Protein AF-A0A818CE17-F1 (afdb_monomer_lite)

Structure (mmCIF, N/CA/C/O backbone):
data_AF-A0A818CE17-F1
#
_entry.id   AF-A0A818CE17-F1
#
loop_
_atom_site.group_PDB
_atom_site.id
_atom_site.type_symbol
_atom_site.label_atom_id
_atom_site.label_alt_id
_atom_site.label_comp_id
_atom_site.label_asym_id
_atom_site.label_entity_id
_atom_site.label_seq_id
_atom_site.pdbx_PDB_ins_code
_atom_site.Cartn_x
_atom_site.Cartn_y
_atom_site.Cartn_z
_atom_site.occupancy
_atom_site.B_iso_or_equiv
_atom_site.auth_seq_id
_atom_site.auth_comp_id
_atom_site.auth_asym_id
_atom_site.auth_atom_id
_atom_site.pdbx_PDB_model_num
ATOM 1 N N . MET A 1 1 ? 34.195 42.485 -44.059 1.00 40.59 1 MET A N 1
ATOM 2 C CA . MET A 1 1 ? 34.453 43.907 -43.758 1.00 40.59 1 MET A CA 1
ATOM 3 C C . MET A 1 1 ? 33.123 44.531 -43.374 1.00 40.59 1 MET A C 1
ATOM 5 O O . MET A 1 1 ? 32.176 44.358 -44.123 1.00 40.59 1 MET A O 1
ATOM 9 N N . VAL A 1 2 ? 33.113 45.223 -42.233 1.00 40.75 2 VAL A N 1
ATOM 10 C CA . VAL A 1 2 ? 32.075 46.120 -41.684 1.00 40.75 2 VAL A CA 1
ATOM 11 C C . VAL A 1 2 ? 30.841 45.480 -41.017 1.00 40.75 2 VAL A C 1
ATOM 13 O O . VAL A 1 2 ? 30.032 44.799 -41.636 1.00 40.75 2 VAL A O 1
ATOM 16 N N . LEU A 1 3 ? 30.787 45.747 -39.705 1.00 46.47 3 LEU A N 1
ATOM 17 C CA . LEU A 1 3 ? 29.713 45.600 -38.717 1.00 46.47 3 LEU A CA 1
ATOM 18 C C . LEU A 1 3 ? 28.481 46.468 -39.036 1.00 46.47 3 LEU A C 1
ATOM 20 O O . LEU A 1 3 ? 28.579 47.345 -39.879 1.00 46.47 3 LEU A O 1
ATOM 24 N N . LEU A 1 4 ? 27.381 46.260 -38.298 1.00 48.47 4 LEU A N 1
ATOM 25 C CA . LEU A 1 4 ? 26.587 47.246 -37.517 1.00 48.47 4 LEU A CA 1
ATOM 26 C C . LEU A 1 4 ? 25.303 46.511 -37.047 1.00 48.47 4 LEU A C 1
ATOM 28 O O . LEU A 1 4 ? 24.512 46.076 -37.874 1.00 48.47 4 LEU A O 1
ATOM 32 N N . LEU A 1 5 ? 25.216 46.033 -35.795 1.00 56.31 5 LEU A N 1
ATOM 33 C CA . LEU A 1 5 ? 24.683 46.701 -34.586 1.00 56.31 5 LEU A CA 1
ATOM 34 C C . LEU A 1 5 ? 23.289 47.317 -34.764 1.00 56.31 5 LEU A C 1
ATOM 36 O O . LEU A 1 5 ? 23.164 48.213 -35.578 1.00 56.31 5 LEU A O 1
ATOM 40 N N . PHE A 1 6 ? 22.310 46.886 -33.951 1.00 47.88 6 PHE A N 1
ATOM 41 C CA . PHE A 1 6 ? 21.453 47.738 -33.101 1.00 47.88 6 PHE A CA 1
ATOM 42 C C . PHE A 1 6 ? 20.653 46.863 -32.117 1.00 47.88 6 PHE A C 1
ATOM 44 O O . PHE A 1 6 ? 19.884 45.990 -32.514 1.00 47.88 6 PHE A O 1
ATOM 51 N N . SER A 1 7 ? 20.842 47.115 -30.823 1.00 45.75 7 SER A N 1
ATOM 52 C CA . SER A 1 7 ? 20.073 46.546 -29.717 1.00 45.75 7 SER A CA 1
ATOM 53 C C . SER A 1 7 ? 19.849 47.645 -28.685 1.00 45.75 7 SER A C 1
ATOM 55 O O . SER A 1 7 ? 20.790 47.987 -27.976 1.00 45.75 7 SER A O 1
ATOM 57 N N . GLU A 1 8 ? 18.632 48.177 -28.587 1.00 52.78 8 GLU A N 1
ATOM 58 C CA . GLU A 1 8 ? 18.192 49.008 -27.461 1.00 52.78 8 GLU A CA 1
ATOM 59 C C . GLU A 1 8 ? 16.690 48.807 -27.236 1.00 52.78 8 GLU A C 1
ATOM 61 O O . GLU A 1 8 ? 15.890 49.083 -28.123 1.00 52.78 8 GLU A O 1
ATOM 66 N N . PHE A 1 9 ? 16.307 48.348 -26.043 1.00 51.12 9 PHE A N 1
ATOM 67 C CA . PHE A 1 9 ? 15.022 48.689 -25.435 1.00 51.12 9 PHE A CA 1
ATOM 68 C C . PHE A 1 9 ? 15.182 48.782 -23.914 1.00 51.12 9 PHE A C 1
ATOM 70 O O . PHE A 1 9 ? 15.905 48.017 -23.279 1.00 51.12 9 PHE A O 1
ATOM 77 N N . TYR A 1 10 ? 14.522 49.809 -23.394 1.00 46.94 10 TYR A N 1
ATOM 78 C CA . TYR A 1 10 ? 14.666 50.479 -22.109 1.00 46.94 10 TYR A CA 1
ATOM 79 C C . TYR A 1 10 ? 13.910 49.822 -20.935 1.00 46.94 10 TYR A C 1
ATOM 81 O O . TYR A 1 10 ? 12.797 49.335 -21.115 1.00 46.94 10 TYR A O 1
ATOM 89 N N . GLY A 1 11 ? 14.438 50.035 -19.716 1.00 40.66 11 GLY A N 1
ATOM 90 C CA . GLY A 1 11 ? 13.663 50.383 -18.503 1.00 40.66 11 GLY A CA 1
ATOM 91 C C . GLY A 1 11 ? 13.604 49.349 -17.358 1.00 40.66 11 GLY A C 1
ATOM 92 O O . GLY A 1 11 ? 13.780 48.160 -17.596 1.00 40.66 11 GLY A O 1
ATOM 93 N N . PRO A 1 12 ? 13.226 49.757 -16.124 1.00 53.78 12 PRO A N 1
ATOM 94 C CA . PRO A 1 12 ? 13.797 50.844 -15.318 1.00 53.78 12 PRO A CA 1
ATOM 95 C C . PRO A 1 12 ? 14.318 50.366 -13.935 1.00 53.78 12 PRO A C 1
ATOM 97 O O . PRO A 1 12 ? 13.902 49.341 -13.401 1.00 53.78 12 PRO A O 1
ATOM 100 N N . GLN A 1 13 ? 15.226 51.156 -13.350 1.00 43.69 13 GLN A N 1
ATOM 101 C CA . GLN A 1 13 ? 15.856 50.964 -12.034 1.00 43.69 13 GLN A CA 1
ATOM 102 C C . GLN A 1 13 ? 14.984 51.531 -10.898 1.00 43.69 13 GLN A C 1
ATOM 104 O O . GLN A 1 13 ? 14.479 52.650 -11.005 1.00 43.69 13 GLN A O 1
ATOM 109 N N . LEU A 1 14 ? 14.859 50.783 -9.796 1.00 46.28 14 LEU A N 1
ATOM 110 C CA . LEU A 1 14 ? 14.240 51.218 -8.539 1.00 46.28 14 LEU A CA 1
ATOM 111 C C . LEU A 1 14 ? 15.317 51.646 -7.529 1.00 46.28 14 LEU A C 1
ATOM 113 O O . LEU A 1 14 ? 16.303 50.948 -7.312 1.00 46.28 14 LEU A O 1
ATOM 117 N N . ILE A 1 15 ? 15.081 52.803 -6.910 1.00 53.41 15 ILE A N 1
ATOM 118 C CA . ILE A 1 15 ? 15.849 53.430 -5.822 1.00 53.41 15 ILE A CA 1
ATOM 119 C C . ILE A 1 15 ? 15.363 52.823 -4.487 1.00 53.41 15 ILE A C 1
ATOM 121 O O . ILE A 1 15 ? 14.170 52.531 -4.373 1.00 53.41 15 ILE A O 1
ATOM 125 N N . PRO A 1 16 ? 16.220 52.640 -3.464 1.00 51.38 16 PRO A N 1
ATOM 126 C CA . PRO A 1 16 ? 16.226 53.635 -2.385 1.00 51.38 16 PRO A CA 1
ATOM 127 C C . PRO A 1 16 ? 17.608 53.873 -1.750 1.00 51.38 16 PRO A C 1
ATOM 129 O O . PRO A 1 16 ? 18.354 52.947 -1.438 1.00 51.38 16 PRO A O 1
ATOM 132 N N . GLY A 1 17 ? 17.899 55.141 -1.467 1.00 41.50 17 GLY A N 1
ATOM 133 C CA . GLY A 1 17 ? 18.764 55.534 -0.360 1.00 41.50 17 GLY A CA 1
ATOM 134 C C . GLY A 1 17 ? 17.899 56.132 0.746 1.00 41.50 17 GLY A C 1
ATOM 135 O O . GLY A 1 17 ? 16.889 56.751 0.434 1.00 41.50 17 GLY A O 1
ATOM 136 N N . ILE A 1 18 ? 18.275 55.931 2.008 1.00 45.94 18 ILE A N 1
ATOM 137 C CA . ILE A 1 18 ? 18.529 56.999 2.986 1.00 45.94 18 ILE A CA 1
ATOM 138 C C . ILE A 1 18 ? 19.100 56.403 4.275 1.00 45.94 18 ILE A C 1
ATOM 140 O O . ILE A 1 18 ? 18.876 55.252 4.640 1.00 45.94 18 ILE A O 1
ATOM 144 N N . SER A 1 19 ? 19.906 57.241 4.901 1.00 41.19 19 SER A N 1
ATOM 145 C CA . SER A 1 19 ? 20.914 56.988 5.913 1.00 41.19 19 SER A CA 1
ATOM 146 C C . SER A 1 19 ? 20.394 57.211 7.340 1.00 41.19 19 SER A C 1
ATOM 148 O O . SER A 1 19 ? 19.405 57.906 7.539 1.00 41.19 19 SER A O 1
ATOM 150 N N . SER A 1 20 ? 21.233 56.806 8.304 1.00 40.03 20 SER A N 1
ATOM 151 C CA . SER A 1 20 ? 21.629 57.606 9.482 1.00 40.03 20 SER A CA 1
ATOM 152 C C . SER A 1 20 ? 20.891 57.443 10.827 1.00 40.03 20 SER A C 1
ATOM 154 O O . SER A 1 20 ? 19.782 57.921 11.010 1.00 40.03 20 SER A O 1
ATOM 156 N N . LEU A 1 21 ? 21.681 56.924 11.785 1.00 43.41 21 LEU A N 1
ATOM 157 C CA . LEU A 1 21 ? 21.964 57.399 13.159 1.00 43.41 21 LEU A CA 1
ATOM 158 C C . LEU A 1 21 ? 20.823 57.598 14.172 1.00 43.41 21 LEU A C 1
ATOM 160 O O . LEU A 1 21 ? 19.912 58.393 13.980 1.00 43.41 21 LEU A O 1
ATOM 164 N N . GLY A 1 22 ? 21.029 57.022 15.362 1.00 34.94 22 GLY A N 1
ATOM 165 C CA . GLY A 1 22 ? 20.347 57.437 16.587 1.00 34.94 22 GLY A CA 1
ATOM 166 C C . GLY A 1 22 ? 20.612 56.513 17.775 1.00 34.94 22 GLY A C 1
ATOM 167 O O . GLY A 1 22 ? 19.834 55.605 18.033 1.00 34.94 22 GLY A O 1
ATOM 168 N N . SER A 1 23 ? 21.704 56.756 18.504 1.00 41.91 23 SER A N 1
ATOM 169 C CA . SER A 1 23 ? 21.936 56.219 19.850 1.00 41.91 23 SER A CA 1
ATOM 170 C C . SER A 1 23 ? 21.158 57.032 20.885 1.00 41.91 23 SER A C 1
ATOM 172 O O . SER A 1 23 ? 21.319 58.247 20.898 1.00 41.91 23 SER A O 1
ATOM 174 N N . THR A 1 24 ? 20.471 56.384 21.828 1.00 39.91 24 THR A N 1
ATOM 175 C CA . THR A 1 24 ? 20.352 56.852 23.224 1.00 39.91 24 THR A CA 1
ATOM 176 C C . THR A 1 24 ? 20.061 55.681 24.162 1.00 39.91 24 THR A C 1
ATOM 178 O O . THR A 1 24 ? 19.210 54.834 23.909 1.00 39.91 24 THR A O 1
ATOM 181 N N . ALA A 1 25 ? 20.806 55.648 25.264 1.00 39.56 25 ALA A N 1
ATOM 182 C CA . ALA A 1 25 ? 20.581 54.794 26.419 1.00 39.56 25 ALA A CA 1
ATOM 183 C C . ALA A 1 25 ? 19.660 55.505 27.419 1.00 39.56 25 ALA A C 1
ATOM 185 O O . ALA A 1 25 ? 19.807 56.709 27.622 1.00 39.56 25 ALA A O 1
ATOM 186 N N . THR A 1 26 ? 18.783 54.777 28.114 1.00 39.09 26 THR A N 1
ATOM 187 C CA . THR A 1 26 ? 18.306 55.136 29.464 1.00 39.09 26 THR A CA 1
ATOM 188 C C . THR A 1 26 ? 17.859 53.865 30.193 1.00 39.09 26 THR A C 1
ATOM 190 O O . THR A 1 26 ? 17.297 52.956 29.590 1.00 39.09 26 THR A O 1
ATOM 193 N N . ALA A 1 27 ? 18.193 53.794 31.479 1.00 35.53 27 ALA A N 1
ATOM 194 C CA . ALA A 1 27 ? 18.059 52.648 32.370 1.00 35.53 27 ALA A CA 1
ATOM 195 C C . ALA A 1 27 ? 16.785 52.701 33.246 1.00 35.53 27 ALA A C 1
ATOM 197 O O . ALA A 1 27 ? 16.176 53.762 33.356 1.00 35.53 27 ALA A O 1
ATOM 198 N N . LEU A 1 28 ? 16.542 51.586 33.969 1.00 37.31 28 LEU A N 1
ATOM 199 C CA . LEU A 1 28 ? 15.675 51.404 35.162 1.00 37.31 28 LEU A CA 1
ATOM 200 C C . LEU A 1 28 ? 14.159 51.309 34.839 1.00 37.31 28 LEU A C 1
ATOM 202 O O . LEU A 1 28 ? 13.677 52.049 34.001 1.00 37.31 28 LEU A O 1
ATOM 206 N N . THR A 1 29 ? 13.319 50.422 35.393 1.00 37.12 29 THR A N 1
ATOM 207 C CA . THR A 1 29 ? 13.261 49.737 36.701 1.00 37.12 29 THR A CA 1
ATOM 208 C C . THR A 1 29 ? 12.319 48.505 36.664 1.00 37.12 29 THR A C 1
ATOM 210 O O . THR A 1 29 ? 11.359 48.463 35.908 1.00 37.12 29 THR A O 1
ATOM 213 N N . ASN A 1 30 ? 12.573 47.576 37.598 1.0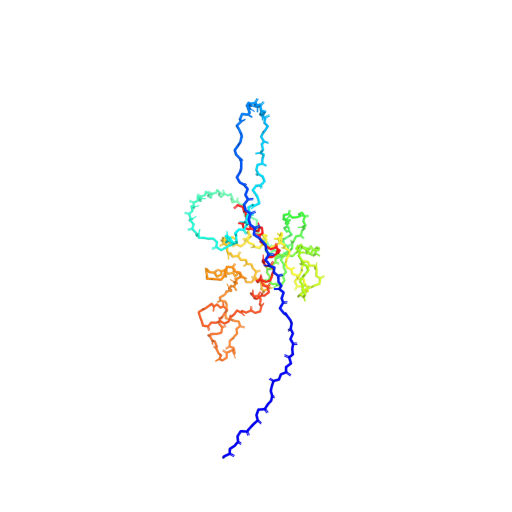0 36.94 30 ASN A N 1
ATOM 214 C CA . ASN A 1 30 ? 11.647 46.753 38.406 1.00 36.94 30 ASN A CA 1
ATOM 215 C C . ASN A 1 30 ? 10.700 45.693 37.798 1.00 36.94 30 ASN A C 1
ATOM 217 O O . ASN A 1 30 ? 9.647 45.975 37.247 1.00 36.94 30 ASN A O 1
ATOM 221 N N . GLN A 1 31 ? 11.069 44.443 38.114 1.00 37.56 31 GLN A N 1
ATOM 222 C CA . GLN A 1 31 ? 10.265 43.363 38.708 1.00 37.56 31 GLN A CA 1
ATOM 223 C C . GLN A 1 31 ? 8.730 43.470 38.664 1.00 37.56 31 GLN A C 1
ATOM 225 O O . GLN A 1 31 ? 8.139 44.162 39.486 1.00 37.56 31 GLN A O 1
ATOM 230 N N . GLU A 1 32 ? 8.110 42.547 37.924 1.00 40.25 32 GLU A N 1
ATOM 231 C CA . GLU A 1 32 ? 6.889 41.869 38.368 1.00 40.25 32 GLU A CA 1
ATOM 232 C C . GLU A 1 32 ? 7.009 40.361 38.102 1.00 40.25 32 GLU A C 1
ATOM 234 O O . GLU A 1 32 ? 7.130 39.892 36.972 1.00 40.25 32 GLU A O 1
ATOM 239 N N . LYS A 1 33 ? 6.992 39.579 39.187 1.00 40.91 33 LYS A N 1
ATOM 240 C CA . LYS A 1 33 ? 6.728 38.140 39.145 1.00 40.91 33 LYS A CA 1
ATOM 241 C C . LYS A 1 33 ? 5.284 37.945 38.689 1.00 40.91 33 LYS A C 1
ATOM 243 O O . LYS A 1 33 ? 4.369 38.276 39.439 1.00 40.91 33 LYS A O 1
ATOM 248 N N . LYS A 1 34 ? 5.071 37.290 37.549 1.00 35.59 34 LYS A N 1
ATOM 249 C CA . LYS A 1 34 ? 3.802 36.610 37.282 1.00 35.59 34 LYS A CA 1
ATOM 250 C C . LYS A 1 34 ? 4.052 35.235 36.683 1.00 35.59 34 LYS A C 1
ATOM 252 O O . LYS A 1 34 ? 4.323 35.067 35.505 1.00 35.59 34 LYS A O 1
ATOM 257 N N . SER A 1 35 ? 3.961 34.258 37.578 1.00 44.22 35 SER A N 1
ATOM 258 C CA . SER A 1 35 ? 3.734 32.847 37.297 1.00 44.22 35 SER A CA 1
ATOM 259 C C . SER A 1 35 ? 2.555 32.700 36.342 1.00 44.22 35 SER A C 1
ATOM 261 O O . SER A 1 35 ? 1.420 32.980 36.728 1.00 44.22 35 SER A O 1
ATOM 263 N N . SER A 1 36 ? 2.806 32.235 35.127 1.00 38.91 36 SER A N 1
ATOM 264 C CA . SER A 1 36 ? 1.831 31.558 34.274 1.00 38.91 36 SER A CA 1
ATOM 265 C C . SER A 1 36 ? 2.620 30.748 33.256 1.00 38.91 36 SER A C 1
ATOM 267 O O . SER A 1 36 ? 3.441 31.304 32.539 1.00 38.91 36 SER A O 1
ATOM 269 N N . ASN A 1 37 ? 2.413 29.432 33.268 1.00 38.91 37 ASN A N 1
ATOM 270 C CA . ASN A 1 37 ? 2.973 28.489 32.310 1.00 38.91 37 ASN A CA 1
ATOM 271 C C . ASN A 1 37 ? 2.651 28.950 30.883 1.00 38.91 37 ASN A C 1
ATOM 273 O O . ASN A 1 37 ? 1.530 28.757 30.410 1.00 38.91 37 ASN A O 1
ATOM 277 N N . GLU A 1 38 ? 3.628 29.543 30.205 1.00 32.06 38 GLU A N 1
ATOM 278 C CA . GLU A 1 38 ? 3.625 29.634 28.754 1.00 32.06 38 GLU A CA 1
ATOM 279 C C . GLU A 1 38 ? 3.930 28.232 28.230 1.00 32.06 38 GLU A C 1
ATOM 281 O O . GLU A 1 38 ? 5.050 27.731 28.315 1.00 32.06 38 GLU A O 1
ATOM 286 N N . VAL A 1 39 ? 2.888 27.559 27.742 1.00 39.00 39 VAL A N 1
ATOM 287 C CA . VAL A 1 39 ? 3.064 26.470 26.788 1.00 39.00 39 VAL A CA 1
ATOM 288 C C . VAL A 1 39 ? 3.625 27.136 25.542 1.00 39.00 39 VAL A C 1
ATOM 290 O O . VAL A 1 39 ? 2.879 27.720 24.757 1.00 39.00 39 VAL A O 1
ATOM 293 N N . GLU A 1 40 ? 4.948 27.110 25.417 1.00 32.88 40 GLU A N 1
ATOM 294 C CA . GLU A 1 40 ? 5.645 27.406 24.176 1.00 32.88 40 GLU A CA 1
ATOM 295 C C . GLU A 1 40 ? 5.006 26.515 23.105 1.00 32.88 40 GLU A C 1
ATOM 297 O O . GLU A 1 40 ? 5.167 25.292 23.099 1.00 32.88 40 GLU A O 1
ATOM 302 N N . ILE A 1 41 ? 4.185 27.115 22.239 1.00 35.28 41 ILE A N 1
ATOM 303 C CA . ILE A 1 41 ? 3.728 26.464 21.018 1.00 35.28 41 ILE A CA 1
ATOM 304 C C . ILE A 1 41 ? 4.968 26.412 20.142 1.00 35.28 41 ILE A C 1
ATOM 306 O O . ILE A 1 41 ? 5.225 27.306 19.335 1.00 35.28 41 ILE A O 1
ATOM 310 N N . ILE A 1 42 ? 5.762 25.367 20.350 1.00 34.31 42 ILE A N 1
ATOM 311 C CA . ILE A 1 42 ? 6.783 24.976 19.405 1.00 34.31 42 ILE A CA 1
ATOM 312 C C . ILE A 1 42 ? 6.001 24.639 18.139 1.00 34.31 42 ILE A C 1
ATOM 314 O O . ILE A 1 42 ? 5.296 23.631 18.051 1.00 34.31 42 ILE A O 1
ATOM 318 N N . GLN A 1 43 ? 6.054 25.541 17.160 1.00 36.44 43 GLN A N 1
ATOM 319 C CA . GLN A 1 43 ? 5.821 25.174 15.776 1.00 36.44 43 GLN A CA 1
ATOM 320 C C . GLN A 1 43 ? 6.971 24.245 15.400 1.00 36.44 43 GLN A C 1
ATOM 322 O O . GLN A 1 43 ? 7.962 24.659 14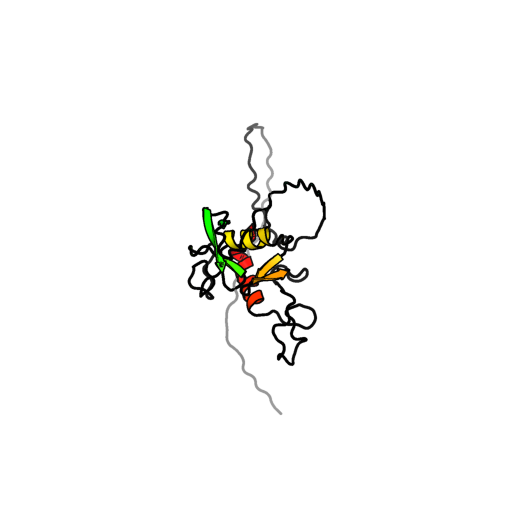.801 1.00 36.44 43 GLN A O 1
ATOM 327 N N . ASP A 1 44 ? 6.855 22.994 15.841 1.00 34.22 44 ASP A N 1
ATOM 328 C CA . ASP A 1 44 ? 7.757 21.931 15.466 1.00 34.22 44 ASP A CA 1
ATOM 329 C C . ASP A 1 44 ? 7.659 21.820 13.953 1.00 34.22 44 ASP A C 1
ATOM 331 O O . ASP A 1 44 ? 6.653 21.393 13.378 1.00 34.22 44 ASP A O 1
ATOM 335 N N . ASN A 1 45 ? 8.726 22.272 13.302 1.00 33.94 45 ASN A N 1
ATOM 336 C CA . ASN A 1 45 ? 9.081 21.867 11.963 1.00 33.94 45 ASN A CA 1
ATOM 337 C C . ASN A 1 45 ? 9.067 20.337 11.964 1.00 33.94 45 ASN A C 1
ATOM 339 O O . ASN A 1 45 ? 10.051 19.713 12.359 1.00 33.94 45 ASN A O 1
ATOM 343 N N . PHE A 1 46 ? 7.939 19.736 11.575 1.00 38.66 46 PHE A N 1
ATOM 344 C CA . PHE A 1 46 ? 7.814 18.300 11.364 1.00 38.66 46 PHE A CA 1
ATOM 345 C C . PHE A 1 46 ? 8.750 17.925 10.215 1.00 38.66 46 PHE A C 1
ATOM 347 O O . PHE A 1 46 ? 8.367 17.867 9.045 1.00 38.66 46 PHE A O 1
ATOM 354 N N . SER A 1 47 ? 10.015 17.715 10.570 1.00 40.84 47 SER A N 1
ATOM 355 C CA . SER A 1 47 ? 10.992 17.024 9.757 1.00 40.84 47 SER A CA 1
ATOM 356 C C . SER A 1 47 ? 10.356 15.703 9.347 1.00 40.84 47 SER A C 1
ATOM 358 O O . SER A 1 47 ? 9.759 15.000 10.166 1.00 40.84 47 SER A O 1
ATOM 360 N N . PHE A 1 48 ? 10.439 15.389 8.057 1.00 45.56 48 PHE A N 1
ATOM 361 C CA . PHE A 1 48 ? 9.992 14.147 7.428 1.00 45.56 48 PHE A CA 1
ATOM 362 C C . PHE A 1 48 ? 10.824 12.943 7.909 1.00 45.56 48 PHE A C 1
ATOM 364 O O . PHE A 1 48 ? 11.199 12.083 7.108 1.00 45.56 48 PHE A O 1
ATOM 371 N N . ASP A 1 49 ? 11.111 12.856 9.209 1.00 47.12 49 ASP A N 1
ATOM 372 C CA . ASP A 1 49 ? 11.862 11.795 9.864 1.00 47.12 49 ASP A CA 1
ATOM 373 C C . ASP A 1 49 ? 10.985 10.546 10.005 1.00 47.12 49 ASP A C 1
ATOM 375 O O . ASP A 1 49 ? 10.621 10.047 11.061 1.00 47.12 49 ASP A O 1
ATOM 379 N N . SER A 1 50 ? 10.720 10.023 8.815 1.00 56.62 50 SER A N 1
ATOM 380 C CA . SER A 1 50 ? 10.971 8.657 8.431 1.00 56.62 50 SER A CA 1
ATOM 381 C C . SER A 1 50 ? 9.909 7.666 8.883 1.00 56.62 50 SER A C 1
ATOM 383 O O . SER A 1 50 ? 10.116 6.831 9.761 1.00 56.62 50 SER A O 1
ATOM 385 N N . ILE A 1 51 ? 8.842 7.609 8.069 1.00 58.75 51 ILE A N 1
ATOM 386 C CA . ILE A 1 51 ? 8.090 6.368 7.782 1.00 58.75 51 ILE A CA 1
ATOM 387 C C . ILE A 1 51 ? 9.051 5.163 7.667 1.00 58.75 51 ILE A C 1
ATOM 389 O O . ILE A 1 51 ? 8.687 4.043 8.005 1.00 58.75 51 ILE A O 1
ATOM 393 N N . CYS A 1 52 ? 10.288 5.406 7.228 1.00 62.31 52 CYS A N 1
ATOM 394 C CA . CYS A 1 52 ? 11.331 4.449 6.888 1.00 62.31 52 CYS A CA 1
ATOM 395 C C . CYS A 1 52 ? 12.445 4.366 7.963 1.00 62.31 52 CYS A C 1
ATOM 397 O O . CYS A 1 52 ? 13.557 3.941 7.648 1.00 62.31 52 CYS A O 1
ATOM 399 N N . GLY A 1 53 ? 12.162 4.802 9.203 1.00 53.38 53 GLY A N 1
ATOM 400 C CA . GLY A 1 53 ? 13.129 5.018 10.287 1.00 53.38 53 GLY A CA 1
ATOM 401 C C . GLY A 1 53 ? 14.083 3.850 10.570 1.00 53.38 53 GLY A C 1
ATOM 402 O O . GLY A 1 53 ? 13.725 2.677 10.448 1.00 53.38 53 GLY A O 1
ATOM 403 N N . LYS A 1 54 ? 15.324 4.196 10.951 1.00 47.06 54 LYS A N 1
ATOM 404 C CA . LYS A 1 54 ? 16.417 3.263 11.275 1.00 47.06 54 LYS A CA 1
ATOM 405 C C . LYS A 1 54 ? 15.990 2.283 12.375 1.00 47.06 54 LYS A C 1
ATOM 407 O O . LYS A 1 54 ? 15.539 2.680 13.444 1.00 47.06 54 LYS A O 1
ATOM 412 N N . LEU A 1 55 ? 16.160 0.996 12.089 1.00 42.97 55 LEU A N 1
ATOM 413 C CA . LEU A 1 55 ? 15.819 -0.126 12.959 1.00 42.97 55 LEU A CA 1
ATOM 414 C C . LEU A 1 55 ? 16.667 -0.100 14.244 1.00 42.97 55 LEU A C 1
ATOM 416 O O . LEU A 1 55 ? 17.890 -0.162 14.169 1.00 42.97 55 LEU A O 1
ATOM 420 N N . SER A 1 56 ? 16.022 -0.105 15.411 1.00 34.72 56 SER A N 1
ATOM 421 C CA . SER A 1 56 ? 16.576 -0.727 16.617 1.00 34.72 56 SER A CA 1
ATOM 422 C C . SER A 1 56 ? 15.594 -1.808 17.053 1.00 34.72 56 SER A C 1
ATOM 424 O O . SER A 1 56 ? 14.464 -1.520 17.447 1.00 34.72 56 SER A O 1
ATOM 426 N N . PHE A 1 57 ? 15.991 -3.067 16.868 1.00 36.00 57 PHE A N 1
ATOM 427 C CA . PHE A 1 57 ? 15.197 -4.230 17.244 1.00 36.00 57 PHE A CA 1
ATOM 428 C C . PHE A 1 57 ? 15.285 -4.442 18.756 1.00 36.00 57 PHE A C 1
ATOM 430 O O . PHE A 1 57 ? 16.367 -4.674 19.292 1.00 36.00 57 PHE A O 1
ATOM 437 N N . ARG A 1 58 ? 14.137 -4.447 19.437 1.00 29.47 58 ARG A N 1
ATOM 438 C CA . ARG A 1 58 ? 13.995 -5.079 20.751 1.00 29.47 58 ARG A CA 1
ATOM 439 C C . ARG A 1 58 ? 12.842 -6.069 20.672 1.00 29.47 58 ARG A C 1
ATOM 441 O O . ARG A 1 58 ? 11.679 -5.682 20.639 1.00 29.47 58 ARG A O 1
ATOM 448 N N . SER A 1 59 ? 13.190 -7.344 20.572 1.00 36.44 59 SER A N 1
ATOM 449 C CA . SER A 1 59 ? 12.239 -8.450 20.578 1.00 36.44 59 SER A CA 1
ATOM 450 C C . SER A 1 59 ? 11.924 -8.813 22.025 1.00 36.44 59 SER A C 1
ATOM 452 O O . SER A 1 59 ? 12.836 -9.168 22.762 1.00 36.44 59 SER A O 1
ATOM 454 N N . ASN A 1 60 ? 10.651 -8.772 22.414 1.00 31.91 60 ASN A N 1
ATOM 455 C CA . ASN A 1 60 ? 10.155 -9.535 23.556 1.00 31.91 60 ASN A CA 1
ATOM 456 C C . ASN A 1 60 ? 9.054 -10.458 23.041 1.00 31.91 60 ASN A C 1
ATOM 458 O O . ASN A 1 60 ? 7.947 -10.021 22.736 1.00 31.91 60 ASN A O 1
ATOM 462 N N . SER A 1 61 ? 9.398 -11.735 22.910 1.00 39.25 61 SER A N 1
ATOM 463 C CA . SER A 1 61 ? 8.466 -12.804 22.580 1.00 39.25 61 SER A CA 1
ATOM 464 C C . SER A 1 61 ? 7.915 -13.365 23.884 1.00 39.25 61 SER A C 1
ATOM 466 O O . SER A 1 61 ? 8.677 -13.902 24.683 1.00 39.25 61 SER A O 1
ATOM 468 N N . SER A 1 62 ? 6.605 -13.279 24.095 1.00 35.94 62 SER A N 1
ATOM 469 C CA . SER A 1 62 ? 5.923 -14.140 25.059 1.00 35.94 62 SER A CA 1
ATOM 470 C C . SER A 1 62 ? 4.726 -14.758 24.357 1.00 35.94 62 SER A C 1
ATOM 472 O O . SER A 1 62 ? 3.751 -14.081 24.038 1.00 35.94 62 SER A O 1
ATOM 474 N N . ALA A 1 63 ? 4.873 -16.034 24.018 1.00 34.81 63 ALA A N 1
ATOM 475 C CA . ALA A 1 63 ? 3.824 -16.852 23.446 1.00 34.81 63 ALA A CA 1
ATOM 476 C C . ALA A 1 63 ? 3.114 -17.580 24.589 1.00 34.81 63 ALA A C 1
ATOM 478 O O . ALA A 1 63 ? 3.749 -18.269 25.385 1.00 34.81 63 ALA A O 1
ATOM 479 N N . THR A 1 64 ? 1.794 -17.453 24.660 1.00 32.00 64 THR A N 1
ATOM 480 C CA . THR A 1 64 ? 0.956 -18.357 25.447 1.00 32.00 64 THR A CA 1
ATOM 481 C C . THR A 1 64 ? -0.043 -18.996 24.500 1.00 32.00 64 THR A C 1
ATOM 483 O O . THR A 1 64 ? -0.874 -18.325 23.893 1.00 32.00 64 THR A O 1
ATOM 486 N N . SER A 1 65 ? 0.110 -20.306 24.339 1.00 46.47 65 SER A N 1
ATOM 487 C CA . SER A 1 65 ? -0.766 -21.194 23.589 1.00 46.47 65 SER A CA 1
ATOM 488 C C . SER A 1 65 ? -2.038 -21.486 24.376 1.00 46.47 65 SER A C 1
ATOM 490 O O . SER A 1 65 ? -1.956 -21.829 25.554 1.00 46.47 65 SER A O 1
ATOM 492 N N . THR A 1 66 ? -3.183 -21.502 23.705 1.00 38.50 66 THR A N 1
ATOM 493 C CA . THR A 1 66 ? -4.288 -22.387 24.090 1.00 38.50 66 THR A CA 1
ATOM 494 C C . THR A 1 66 ? -4.802 -23.090 22.839 1.00 38.50 66 THR A C 1
ATOM 496 O O . THR A 1 66 ? -5.022 -22.470 21.802 1.00 38.50 66 THR A O 1
ATOM 499 N N . ASN A 1 67 ? -4.860 -24.417 22.937 1.00 59.03 67 ASN A N 1
ATOM 500 C CA . ASN A 1 67 ? -5.349 -25.334 21.918 1.00 59.03 67 ASN A CA 1
ATOM 501 C C . ASN A 1 67 ? -6.874 -25.391 21.989 1.00 59.03 67 ASN A C 1
ATOM 503 O O . ASN A 1 67 ? -7.401 -25.783 23.026 1.00 59.03 67 ASN A O 1
ATOM 507 N N . GLU A 1 68 ? -7.557 -25.132 20.877 1.00 45.53 68 GLU A N 1
ATOM 508 C CA . GLU A 1 68 ? -8.903 -25.660 20.663 1.00 45.53 68 GLU A CA 1
ATOM 509 C C . GLU A 1 68 ? -9.107 -25.951 19.173 1.00 45.53 68 GLU A C 1
ATOM 511 O O . GLU A 1 68 ? -9.258 -25.062 18.334 1.00 45.53 68 GLU A O 1
ATOM 516 N N . SER A 1 69 ? -9.027 -27.239 18.839 1.00 63.41 69 SER A N 1
ATOM 517 C CA . SER A 1 69 ? -9.224 -27.761 17.493 1.00 63.41 69 SER A CA 1
ATOM 518 C C . SER A 1 69 ? -10.699 -27.690 17.125 1.00 63.41 69 SER A C 1
ATOM 520 O O . SER A 1 69 ? -11.469 -28.599 17.421 1.00 63.41 69 SER A O 1
ATOM 522 N N . THR A 1 70 ? -11.070 -26.629 16.417 1.00 49.50 70 THR A N 1
ATOM 523 C CA . THR A 1 70 ? -12.276 -26.606 15.589 1.00 49.50 70 THR A CA 1
ATOM 524 C C . THR A 1 70 ? -11.804 -26.474 14.151 1.00 49.50 70 THR A C 1
ATOM 526 O O . THR A 1 70 ? -11.032 -25.573 13.831 1.00 49.50 70 THR A O 1
ATOM 529 N N . THR A 1 71 ? -12.191 -27.398 13.278 1.00 54.41 71 THR A N 1
ATOM 530 C CA . THR A 1 71 ? -11.844 -27.361 11.854 1.00 54.41 71 THR A CA 1
ATOM 531 C C . THR A 1 71 ? -12.554 -26.177 11.193 1.00 54.41 71 THR A C 1
ATOM 533 O O . THR A 1 71 ? -13.682 -26.302 10.718 1.00 54.41 71 THR A O 1
ATOM 536 N N . VAL A 1 72 ? -11.910 -25.009 11.221 1.00 45.28 72 VAL A N 1
ATOM 537 C CA . VAL A 1 72 ? -12.366 -23.784 10.564 1.00 45.28 72 VAL A CA 1
ATOM 538 C C . VAL A 1 72 ? -12.102 -23.945 9.073 1.00 45.28 72 VAL A C 1
ATOM 540 O O . VAL A 1 72 ? -10.955 -23.946 8.628 1.00 45.28 72 VAL A O 1
ATOM 543 N N . PHE A 1 73 ? -13.170 -24.109 8.294 1.00 45.84 73 PHE A N 1
ATOM 544 C CA . PHE A 1 73 ? -13.119 -23.811 6.869 1.00 45.84 73 PHE A CA 1
ATOM 545 C C . PHE A 1 73 ? -12.605 -22.374 6.729 1.00 45.84 73 PHE A C 1
ATOM 547 O O . PHE A 1 73 ? -13.195 -21.467 7.310 1.00 45.84 73 PHE A O 1
ATOM 554 N N . ASP A 1 74 ? -11.487 -22.198 6.020 1.00 45.12 74 ASP A N 1
ATOM 555 C CA . ASP A 1 74 ? -10.859 -20.911 5.703 1.00 45.12 74 ASP A CA 1
ATOM 556 C C . ASP A 1 74 ? -11.837 -20.056 4.883 1.00 45.12 74 ASP A C 1
ATOM 558 O O . ASP A 1 74 ? -11.827 -20.032 3.648 1.00 45.12 74 ASP A O 1
ATOM 562 N N . ASP A 1 75 ? -12.773 -19.419 5.584 1.00 49.19 75 ASP A N 1
ATOM 563 C CA . ASP A 1 75 ? -13.698 -18.488 4.986 1.00 49.19 75 ASP A CA 1
ATOM 564 C C . ASP A 1 75 ? -12.934 -17.184 4.763 1.00 49.19 75 ASP A C 1
ATOM 566 O O . ASP A 1 75 ? -12.776 -16.351 5.660 1.00 49.19 75 ASP A O 1
ATOM 570 N N . ARG A 1 76 ? -12.492 -16.986 3.517 1.00 53.09 76 ARG A N 1
ATOM 571 C CA . ARG A 1 76 ? -11.907 -15.746 2.965 1.00 53.09 76 ARG A CA 1
ATOM 572 C C . ARG A 1 76 ? -12.766 -14.479 3.201 1.00 53.09 76 ARG A C 1
ATOM 574 O O . ARG A 1 76 ? -12.438 -13.404 2.696 1.00 53.09 76 ARG A O 1
ATOM 581 N N . LEU A 1 77 ? -13.875 -14.587 3.934 1.00 58.62 77 LEU A N 1
ATOM 582 C CA . LEU A 1 77 ? -14.884 -13.580 4.232 1.00 58.62 77 LEU A CA 1
ATOM 583 C C . LEU A 1 77 ? -14.812 -12.989 5.650 1.00 58.62 77 LEU A C 1
ATOM 585 O O . LEU A 1 77 ? -15.698 -12.182 5.960 1.00 58.62 77 LEU A O 1
ATOM 589 N N . GLU A 1 78 ? -13.822 -13.329 6.491 1.00 68.88 78 GLU A N 1
ATOM 590 C CA . GLU A 1 78 ? -13.754 -12.804 7.866 1.00 68.88 78 GLU A CA 1
ATOM 591 C C . GLU A 1 78 ? -13.801 -11.263 7.875 1.00 68.88 78 GLU A C 1
ATOM 593 O O . GLU A 1 78 ? -12.881 -10.549 7.457 1.00 68.88 78 GLU A O 1
ATOM 598 N N . ARG A 1 79 ? -14.939 -10.735 8.335 1.00 86.38 79 ARG A N 1
ATOM 599 C CA . ARG A 1 79 ? -15.163 -9.302 8.500 1.00 86.38 79 ARG A CA 1
ATOM 600 C C . ARG A 1 79 ? -14.395 -8.843 9.728 1.00 86.38 79 ARG A C 1
ATOM 602 O O . ARG A 1 79 ? -14.774 -9.163 10.845 1.00 86.38 79 ARG A O 1
ATOM 609 N N . THR A 1 80 ? -13.368 -8.029 9.520 1.00 93.19 80 THR A N 1
ATOM 610 C CA . THR A 1 80 ? -12.592 -7.427 10.610 1.00 93.19 80 THR A CA 1
ATOM 611 C C . THR A 1 80 ? -12.998 -5.967 10.790 1.00 93.19 80 THR A C 1
ATOM 613 O O . THR A 1 80 ? -13.111 -5.227 9.812 1.00 93.19 80 THR A O 1
ATOM 616 N N . LEU A 1 81 ? -13.214 -5.523 12.028 1.00 96.00 81 LEU A N 1
ATOM 617 C CA . LEU A 1 81 ? -13.446 -4.109 12.319 1.00 96.00 81 LEU A CA 1
ATOM 618 C C . LEU A 1 81 ? -12.126 -3.335 12.184 1.00 96.00 81 LEU A C 1
ATOM 620 O O . LEU A 1 81 ? -11.125 -3.7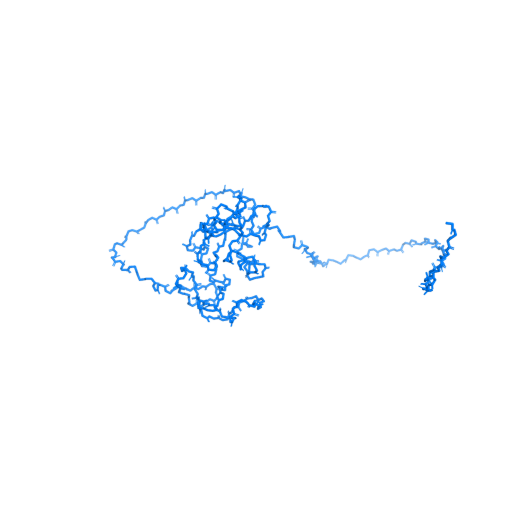06 12.791 1.00 96.00 81 LEU A O 1
ATOM 624 N N . ASN A 1 82 ? -12.101 -2.271 11.382 1.00 96.19 82 ASN A N 1
ATOM 625 C CA . ASN A 1 82 ? -10.932 -1.393 11.304 1.00 96.19 82 ASN A CA 1
ATOM 626 C C . ASN A 1 82 ? -10.943 -0.329 12.417 1.00 96.19 82 ASN A C 1
ATOM 628 O O . ASN A 1 82 ? -11.947 -0.142 13.104 1.00 96.19 82 ASN A O 1
ATOM 632 N N . SER A 1 83 ? -9.853 0.434 12.553 1.00 95.31 83 SER A N 1
ATOM 633 C CA . SER A 1 83 ? -9.724 1.492 13.574 1.00 95.31 83 SER A CA 1
ATOM 634 C C . SER A 1 83 ? -10.740 2.639 13.456 1.00 95.31 83 SER A C 1
ATOM 636 O O . SER A 1 83 ? -10.848 3.459 14.361 1.00 95.31 83 SER A O 1
ATOM 638 N N . ARG A 1 84 ? -11.514 2.697 12.365 1.00 95.25 84 ARG A N 1
ATOM 639 C CA . ARG A 1 84 ? -12.607 3.658 12.152 1.00 95.25 84 ARG A CA 1
ATOM 640 C C . ARG A 1 84 ? -13.987 3.052 12.442 1.00 95.25 84 ARG A C 1
ATOM 642 O O . ARG A 1 84 ? -15.000 3.631 12.057 1.00 95.25 84 ARG A O 1
ATOM 649 N N . GLY A 1 85 ? -14.044 1.865 13.045 1.00 96.06 85 GLY A N 1
ATOM 650 C CA . GLY A 1 85 ? -15.295 1.181 13.372 1.00 96.06 85 GLY A CA 1
ATOM 651 C C . GLY A 1 85 ? -16.066 0.672 12.151 1.00 96.06 85 GLY A C 1
ATOM 652 O O . GLY A 1 85 ? -17.265 0.424 12.243 1.00 96.06 85 GLY A O 1
ATOM 653 N N . ARG A 1 86 ? -15.421 0.534 10.984 1.00 96.38 86 ARG A N 1
ATOM 654 C CA . ARG A 1 86 ? -16.057 -0.005 9.771 1.00 96.38 86 ARG A CA 1
ATOM 655 C C . ARG A 1 86 ? -15.646 -1.459 9.571 1.00 96.38 86 ARG A C 1
ATOM 657 O O . ARG A 1 86 ? -14.462 -1.781 9.669 1.00 96.38 86 ARG A O 1
ATOM 664 N N . TYR A 1 87 ? -16.601 -2.317 9.216 1.00 95.81 87 TYR A N 1
ATOM 665 C CA . TYR A 1 87 ? -16.289 -3.679 8.786 1.00 95.81 87 TYR A CA 1
ATOM 666 C C . TYR A 1 87 ? -15.503 -3.651 7.476 1.00 95.81 87 TYR A C 1
ATOM 668 O O . TYR A 1 87 ? -15.959 -3.099 6.473 1.00 95.81 87 TYR A O 1
ATOM 676 N N . ALA A 1 88 ? -14.323 -4.255 7.491 1.00 95.75 88 ALA A 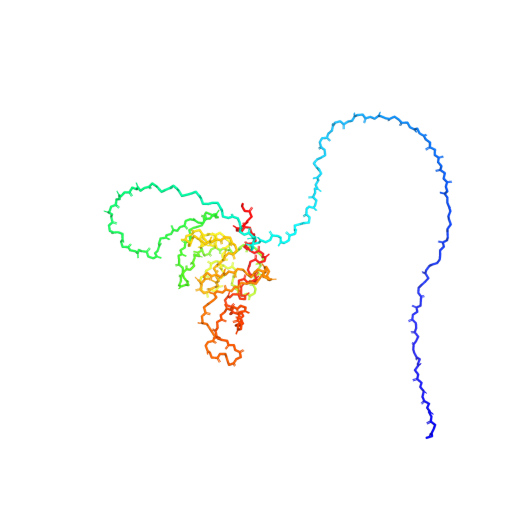N 1
ATOM 677 C CA . ALA A 1 88 ? -13.475 -4.454 6.334 1.00 95.75 88 ALA A CA 1
ATOM 678 C C . ALA A 1 88 ? -13.451 -5.932 5.934 1.00 95.75 88 ALA A C 1
ATOM 680 O O . ALA A 1 88 ? -13.563 -6.819 6.780 1.00 95.75 88 ALA A O 1
ATOM 681 N N . ARG A 1 89 ? -13.292 -6.188 4.637 1.00 93.69 89 ARG A N 1
ATOM 682 C CA . ARG A 1 89 ? -13.124 -7.527 4.058 1.00 93.69 89 ARG A CA 1
ATOM 683 C C . ARG A 1 89 ? -11.913 -7.552 3.142 1.00 93.69 89 ARG A C 1
ATOM 685 O O . ARG A 1 89 ? -11.556 -6.519 2.573 1.00 93.69 89 ARG A O 1
ATOM 692 N N . VAL A 1 90 ? -11.321 -8.726 2.972 1.00 92.69 90 VAL A N 1
ATOM 693 C CA . VAL A 1 90 ? -10.253 -8.940 1.997 1.00 92.69 90 VAL A CA 1
ATOM 694 C C . VAL A 1 90 ? -10.847 -8.889 0.581 1.00 92.69 90 VAL A C 1
ATOM 696 O O . VAL A 1 90 ? -11.826 -9.569 0.284 1.00 92.69 90 VAL A O 1
ATOM 699 N N . GLY A 1 91 ? -10.306 -8.025 -0.279 1.00 90.38 91 GLY A N 1
ATOM 700 C CA . GLY A 1 91 ? -10.671 -7.931 -1.696 1.00 90.38 91 GLY A CA 1
ATOM 701 C C . GLY A 1 91 ? -9.856 -8.880 -2.577 1.00 90.38 91 GLY A C 1
ATOM 702 O O . GLY A 1 91 ? -8.982 -9.596 -2.095 1.00 90.38 91 GLY A O 1
ATOM 703 N N . SER A 1 92 ? -10.076 -8.835 -3.894 1.00 87.94 92 SER A N 1
ATOM 704 C CA . SER A 1 92 ? -9.371 -9.687 -4.873 1.00 87.94 92 SER A CA 1
ATOM 705 C C . SER A 1 92 ? -7.850 -9.505 -4.888 1.00 87.94 92 SER A C 1
ATOM 707 O O . SER A 1 92 ? -7.122 -10.425 -5.239 1.00 87.94 92 SER A O 1
ATOM 709 N N . THR A 1 93 ? -7.362 -8.336 -4.475 1.00 90.75 93 THR A N 1
ATOM 710 C CA . THR A 1 93 ? -5.930 -8.036 -4.334 1.00 90.75 93 THR A CA 1
ATOM 711 C C . THR A 1 93 ? -5.328 -8.622 -3.054 1.00 90.75 93 THR A C 1
ATOM 713 O O . THR A 1 93 ? -4.125 -8.554 -2.852 1.00 90.75 93 THR A O 1
ATOM 716 N N . GLY A 1 94 ? -6.132 -9.163 -2.135 1.00 91.88 94 GLY A N 1
ATOM 717 C CA . GLY A 1 94 ? -5.661 -9.571 -0.810 1.00 91.88 94 GLY A CA 1
ATOM 718 C C . GLY A 1 94 ? -5.538 -8.413 0.188 1.00 91.88 94 GLY A C 1
ATOM 719 O O . GLY A 1 94 ? -4.976 -8.596 1.267 1.00 91.88 94 GLY A O 1
ATOM 720 N N . LYS A 1 95 ? -6.026 -7.213 -0.154 1.00 94.44 95 LYS A N 1
ATOM 721 C CA . LYS A 1 95 ? -6.079 -6.061 0.761 1.00 94.44 95 LYS A CA 1
ATOM 722 C C . LYS A 1 95 ? -7.404 -5.957 1.490 1.00 94.44 95 LYS A C 1
ATOM 724 O O . LYS A 1 95 ? -8.437 -6.323 0.932 1.00 94.44 95 LYS A O 1
ATOM 729 N N . PHE A 1 96 ? -7.399 -5.358 2.674 1.00 95.88 96 PHE A N 1
ATOM 730 C CA . PHE A 1 96 ? -8.635 -4.999 3.368 1.00 95.88 96 PHE A CA 1
ATOM 731 C C . PHE A 1 96 ? -9.333 -3.793 2.723 1.00 95.88 96 PHE A C 1
ATOM 733 O O . PHE A 1 96 ? -8.708 -2.788 2.390 1.00 95.88 96 PHE A O 1
ATOM 740 N N . TYR A 1 97 ? -10.658 -3.842 2.606 1.00 95.94 97 TYR A N 1
ATOM 741 C CA . TYR A 1 97 ? -11.481 -2.729 2.131 1.00 95.94 97 TYR A CA 1
ATOM 742 C C . TYR A 1 97 ? -12.792 -2.644 2.910 1.00 95.94 97 TYR A C 1
ATOM 744 O O . TYR A 1 97 ? -13.408 -3.668 3.194 1.00 95.94 97 TYR A O 1
ATOM 752 N N . CYS A 1 98 ? -13.236 -1.426 3.236 1.00 96.25 98 CYS A N 1
ATOM 753 C CA . CYS A 1 98 ? -14.461 -1.195 4.017 1.00 96.25 98 CYS A CA 1
ATOM 754 C C . CYS A 1 98 ? -15.616 -0.555 3.230 1.00 96.25 98 CYS A C 1
ATOM 756 O O . CYS A 1 98 ? -16.653 -0.256 3.816 1.00 96.25 98 CYS A O 1
ATOM 758 N N . GLY A 1 99 ? -15.444 -0.251 1.940 1.00 95.00 99 GLY A N 1
ATOM 759 C CA . GLY A 1 99 ? -16.461 0.392 1.091 1.00 95.00 99 GLY A CA 1
ATOM 760 C C . GLY A 1 99 ? -16.745 1.869 1.402 1.00 95.00 99 GLY A C 1
ATOM 761 O O . GLY A 1 99 ? -17.336 2.574 0.586 1.00 95.00 99 GLY A O 1
ATOM 762 N N . GLY A 1 100 ? -16.324 2.369 2.566 1.00 95.31 100 GLY A N 1
ATOM 763 C CA . GLY A 1 100 ? -16.590 3.737 3.003 1.00 95.31 100 GLY A CA 1
ATOM 764 C C . GLY A 1 100 ? -15.808 4.804 2.228 1.00 95.31 100 GLY A C 1
ATOM 765 O O . GLY A 1 100 ? -14.960 4.505 1.394 1.00 95.31 100 GLY A O 1
ATOM 766 N N . THR A 1 101 ? -16.076 6.076 2.523 1.00 95.06 101 THR A N 1
ATOM 767 C CA . THR A 1 101 ? -15.303 7.207 1.980 1.00 95.06 101 THR A CA 1
ATOM 768 C C . THR A 1 101 ? -13.834 7.132 2.386 1.00 95.06 101 THR A C 1
ATOM 770 O O . THR A 1 101 ? -13.533 6.745 3.523 1.00 95.06 101 THR A O 1
ATOM 773 N N . LEU A 1 102 ? -12.944 7.485 1.454 1.00 94.56 102 LEU A N 1
ATOM 774 C CA . LEU A 1 102 ? -11.518 7.633 1.728 1.00 94.56 102 LEU A CA 1
ATOM 775 C C . LEU A 1 102 ? -11.260 8.821 2.651 1.00 94.56 102 LEU A C 1
ATOM 777 O O . LEU A 1 102 ? -11.997 9.805 2.657 1.00 94.56 102 LEU A O 1
ATOM 781 N N . ASP A 1 103 ? -10.197 8.693 3.425 1.00 92.81 103 ASP A N 1
ATOM 782 C CA . ASP A 1 103 ? -9.581 9.757 4.194 1.00 92.81 103 ASP A CA 1
ATOM 783 C C . ASP A 1 103 ? -8.397 10.379 3.430 1.00 92.81 103 ASP A C 1
ATOM 785 O O . ASP A 1 103 ? -7.922 9.824 2.432 1.00 92.81 103 ASP A O 1
ATOM 789 N N . GLY A 1 104 ? -7.938 11.540 3.900 1.00 87.38 104 GLY A N 1
ATOM 790 C CA . GLY A 1 104 ? -6.950 12.367 3.203 1.00 87.38 104 GLY A CA 1
ATOM 791 C C . GLY A 1 104 ? -7.528 13.109 1.992 1.00 87.38 104 GLY A C 1
ATOM 792 O O . GLY A 1 104 ? -8.736 13.121 1.748 1.00 87.38 104 GLY A O 1
ATOM 793 N N . SER A 1 105 ? -6.641 13.739 1.236 1.00 85.94 105 SER A N 1
ATOM 794 C CA . SER A 1 105 ? -6.900 14.378 -0.048 1.00 85.94 105 SER A CA 1
ATOM 795 C C . SER A 1 105 ? -7.447 13.396 -1.086 1.00 85.94 105 SER A C 1
ATOM 797 O O . SER A 1 105 ? -7.143 12.191 -1.117 1.00 85.94 105 SER A O 1
ATOM 799 N N . GLN A 1 106 ? -8.284 13.942 -1.965 1.00 81.69 106 GLN A N 1
ATOM 800 C CA . GLN A 1 106 ? -8.764 13.223 -3.132 1.00 81.69 106 GLN A CA 1
ATOM 801 C C . GLN A 1 106 ? -7.594 12.967 -4.079 1.00 81.69 106 GLN A C 1
ATOM 803 O O . GLN A 1 106 ? -6.827 13.866 -4.412 1.00 81.69 106 GLN A O 1
ATOM 808 N N . CYS A 1 107 ? -7.463 11.722 -4.522 1.00 82.69 107 CYS A N 1
ATOM 809 C CA . CYS A 1 107 ? -6.503 11.352 -5.546 1.00 82.69 107 CYS A CA 1
ATOM 810 C C . CYS A 1 107 ? -7.234 11.073 -6.857 1.00 82.69 107 CYS A C 1
ATOM 812 O O . CYS A 1 107 ? -8.256 10.388 -6.868 1.00 82.69 107 CYS A O 1
ATOM 814 N N . ASN A 1 108 ? -6.647 11.507 -7.970 1.00 85.50 108 ASN A N 1
ATOM 815 C CA . ASN A 1 108 ? -7.232 11.365 -9.309 1.00 85.50 108 ASN A CA 1
ATOM 816 C C . ASN A 1 108 ? -7.206 9.919 -9.849 1.00 85.50 108 ASN A C 1
ATOM 818 O O . ASN A 1 108 ? -7.525 9.683 -11.007 1.00 85.50 108 ASN A O 1
ATOM 822 N N . CYS A 1 109 ? -6.800 8.941 -9.031 1.00 84.25 109 CYS A N 1
ATOM 823 C CA . CYS A 1 109 ? -6.682 7.534 -9.415 1.00 84.25 109 CYS A CA 1
ATOM 824 C C . CYS A 1 109 ? -7.830 6.639 -8.916 1.00 84.25 109 CYS A C 1
ATOM 826 O O . CYS A 1 109 ? -7.756 5.427 -9.108 1.00 84.25 109 CYS A O 1
ATOM 828 N N . CYS A 1 110 ? -8.849 7.186 -8.239 1.00 89.81 110 CYS A N 1
ATOM 829 C CA . CYS A 1 110 ? -9.973 6.397 -7.722 1.00 89.81 110 CYS A CA 1
ATOM 830 C C . CYS A 1 110 ? -11.258 7.224 -7.555 1.00 89.81 110 CYS A C 1
ATOM 832 O O . CYS A 1 110 ? -11.230 8.451 -7.569 1.00 89.81 110 CYS A O 1
ATOM 834 N N . ASN A 1 111 ? -12.375 6.549 -7.294 1.00 91.81 111 ASN A N 1
ATOM 835 C CA . ASN A 1 111 ? -13.704 7.136 -7.093 1.00 91.81 111 ASN A CA 1
ATOM 836 C C . ASN A 1 111 ? -13.961 7.717 -5.682 1.00 91.81 111 ASN A C 1
ATOM 838 O O . ASN A 1 111 ? -15.112 7.932 -5.300 1.00 91.81 111 ASN A O 1
ATOM 842 N N . GLY A 1 112 ? -12.924 7.898 -4.859 1.00 93.19 112 GLY A N 1
ATOM 843 C CA . GLY A 1 112 ? -13.069 8.414 -3.492 1.00 93.19 112 GLY A CA 1
ATOM 844 C C . GLY A 1 112 ? -13.615 7.411 -2.461 1.00 93.19 112 GLY A C 1
ATOM 845 O O . GLY A 1 112 ? -13.874 7.796 -1.315 1.00 93.19 112 GLY A O 1
ATOM 846 N N . LYS A 1 113 ? -13.793 6.131 -2.819 1.00 95.19 113 LYS A N 1
ATOM 847 C CA . LYS A 1 113 ? -14.234 5.060 -1.906 1.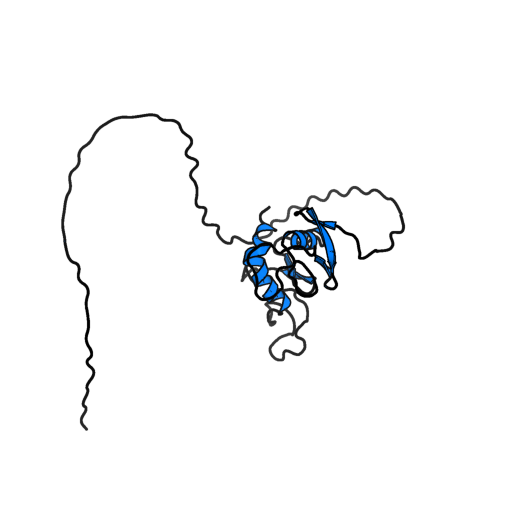00 95.19 113 LYS A CA 1
ATOM 848 C C . LYS A 1 113 ? -13.118 4.062 -1.603 1.00 95.19 113 LYS A C 1
ATOM 850 O O . LYS A 1 113 ? -12.169 3.904 -2.367 1.00 95.19 113 LYS A O 1
ATOM 855 N N . CYS A 1 114 ? -13.242 3.382 -0.466 1.00 95.81 114 CYS A N 1
ATOM 856 C CA . CYS A 1 114 ? -12.338 2.328 -0.033 1.00 95.81 114 CYS A CA 1
ATOM 857 C C . CYS A 1 114 ? -12.742 0.983 -0.656 1.00 95.81 114 CYS A C 1
ATOM 859 O O . CYS A 1 114 ? -13.639 0.331 -0.128 1.00 95.81 114 CYS A O 1
ATOM 861 N N . GLY A 1 115 ? -12.131 0.547 -1.762 1.00 92.44 115 GLY A N 1
ATOM 862 C CA . GLY A 1 115 ? -12.576 -0.679 -2.445 1.00 92.44 115 GLY A CA 1
ATOM 863 C C . GLY A 1 115 ? -11.661 -1.184 -3.566 1.00 92.44 115 GLY A C 1
ATOM 864 O O . GLY A 1 115 ? -10.927 -0.389 -4.135 1.00 92.44 115 GLY A O 1
ATOM 865 N N . PRO A 1 116 ? -11.716 -2.480 -3.923 1.00 82.81 116 PRO A N 1
ATOM 866 C CA . PRO A 1 116 ? -10.806 -3.089 -4.900 1.00 82.81 116 PRO A CA 1
ATOM 867 C C . PRO A 1 116 ? -11.119 -2.750 -6.368 1.00 82.81 116 PRO A C 1
ATOM 869 O O . PRO A 1 116 ? -10.231 -2.848 -7.204 1.00 82.81 116 PRO A O 1
ATOM 872 N N . THR A 1 117 ? -12.358 -2.370 -6.705 1.00 78.88 117 THR A N 1
ATOM 873 C CA . THR A 1 117 ? -12.780 -2.185 -8.109 1.00 78.88 117 THR A CA 1
ATOM 874 C C . THR A 1 117 ? -12.311 -0.857 -8.702 1.00 78.88 117 THR A C 1
ATOM 876 O O . THR A 1 117 ? -11.750 -0.821 -9.788 1.00 78.88 117 THR A O 1
ATOM 879 N N . ASN A 1 118 ? -12.556 0.249 -7.995 1.00 80.62 118 ASN A N 1
ATOM 880 C CA . ASN A 1 118 ? -12.164 1.597 -8.426 1.00 80.62 118 ASN A CA 1
ATOM 881 C C . ASN A 1 118 ? -11.881 2.511 -7.221 1.00 80.62 118 ASN A C 1
ATOM 883 O O . ASN A 1 118 ? -12.074 3.723 -7.272 1.00 80.62 118 ASN A O 1
ATOM 887 N N . GLY A 1 119 ? -11.506 1.908 -6.094 1.00 85.00 119 GLY A N 1
ATOM 888 C CA . GLY A 1 119 ? -11.231 2.595 -4.843 1.00 85.00 119 GLY A CA 1
ATOM 889 C C . GLY A 1 119 ? -9.757 2.500 -4.463 1.00 85.00 119 GLY A C 1
ATOM 890 O O . GLY A 1 119 ? -9.043 1.585 -4.868 1.00 85.00 119 GLY A O 1
ATOM 891 N N . CYS A 1 120 ? -9.285 3.440 -3.648 1.00 92.69 120 CYS A N 1
ATOM 892 C CA . CYS A 1 120 ? -8.031 3.221 -2.927 1.00 92.69 120 CYS A CA 1
ATOM 893 C C . CYS A 1 120 ? -8.307 2.431 -1.647 1.00 92.69 120 CYS A C 1
ATOM 895 O O . CYS A 1 120 ? -9.441 2.138 -1.296 1.00 92.69 120 CYS A O 1
ATOM 897 N N . ASN A 1 121 ? -7.261 2.083 -0.918 1.00 94.69 121 ASN A N 1
ATOM 898 C CA . ASN A 1 121 ? -7.380 1.595 0.446 1.00 94.69 121 ASN A CA 1
ATOM 899 C C . ASN A 1 121 ? -7.382 2.817 1.391 1.00 94.69 121 ASN A C 1
ATOM 901 O O . ASN A 1 121 ? -6.646 3.776 1.163 1.00 94.69 121 ASN A O 1
ATOM 905 N N . CYS A 1 122 ? -8.268 2.849 2.390 1.00 96.56 122 CYS A N 1
ATOM 906 C CA . CYS A 1 122 ? -8.261 3.917 3.400 1.00 96.56 122 CYS A CA 1
ATOM 907 C C . CYS A 1 122 ? -7.188 3.637 4.460 1.00 96.56 122 CYS A C 1
ATOM 909 O O . CYS A 1 122 ? -6.779 2.483 4.608 1.00 96.56 122 CYS A O 1
ATOM 911 N N . SER A 1 123 ? -6.756 4.641 5.225 1.00 96.50 123 SER A N 1
ATOM 912 C CA . SER A 1 123 ? -5.687 4.447 6.223 1.00 96.50 123 SER A CA 1
ATOM 913 C C . SER A 1 123 ? -5.997 3.359 7.251 1.00 96.50 123 SER A C 1
ATOM 915 O O . SER A 1 123 ? -5.162 2.496 7.499 1.00 96.50 123 SER A O 1
ATOM 917 N N . SER A 1 124 ? -7.225 3.314 7.771 1.00 97.19 124 SER A N 1
ATOM 918 C CA . SER A 1 124 ? -7.652 2.297 8.739 1.00 97.19 124 SER A CA 1
ATOM 919 C C . SER A 1 124 ? -7.609 0.879 8.170 1.00 97.19 124 SER A C 1
ATOM 921 O O . SER A 1 124 ? -7.334 -0.068 8.899 1.00 97.19 124 SER A O 1
ATOM 923 N N . CYS A 1 125 ? -7.882 0.709 6.873 1.00 97.38 125 CYS A N 1
ATOM 924 C CA . CYS A 1 125 ? -7.757 -0.591 6.216 1.00 97.38 125 CYS A CA 1
ATOM 925 C C . CYS A 1 125 ? -6.297 -0.905 5.847 1.00 97.38 125 CYS A C 1
ATOM 927 O O . CYS A 1 125 ? -5.918 -2.068 5.902 1.00 97.38 125 CYS A O 1
ATOM 929 N N . MET A 1 126 ? -5.468 0.098 5.541 1.00 97.31 126 MET A N 1
ATOM 930 C CA . MET A 1 126 ? -4.020 -0.093 5.384 1.00 97.31 126 MET A CA 1
ATOM 931 C C . MET A 1 126 ? -3.370 -0.528 6.700 1.00 97.31 126 MET A C 1
ATOM 933 O O . MET A 1 126 ? -2.508 -1.399 6.703 1.00 97.31 126 MET A O 1
ATOM 937 N N . LEU A 1 127 ? -3.803 0.038 7.829 1.00 96.69 127 LEU A N 1
ATOM 938 C CA . LEU A 1 127 ? -3.341 -0.378 9.150 1.00 96.69 127 LEU A CA 1
ATOM 939 C C . LEU A 1 127 ? -3.692 -1.847 9.421 1.00 96.69 127 LEU A C 1
ATOM 941 O O . LEU A 1 127 ? -2.839 -2.586 9.900 1.00 96.69 127 LEU A O 1
ATOM 945 N N . LEU A 1 128 ? -4.899 -2.295 9.046 1.00 96.06 128 LEU A N 1
ATOM 946 C CA . LEU A 1 128 ? -5.247 -3.720 9.104 1.00 96.06 128 LEU A CA 1
ATOM 947 C C . LEU A 1 128 ? -4.326 -4.569 8.225 1.00 96.06 128 LEU A C 1
ATOM 949 O O . LEU A 1 128 ? -3.860 -5.607 8.684 1.00 96.06 128 LEU A O 1
ATOM 953 N N . ASP A 1 129 ? -4.041 -4.136 6.993 1.00 96.62 129 ASP A N 1
ATOM 954 C CA . ASP A 1 129 ? -3.110 -4.846 6.109 1.00 96.62 129 ASP A CA 1
ATOM 955 C C . ASP A 1 129 ? -1.731 -4.999 6.760 1.00 96.62 129 ASP A C 1
ATOM 957 O O . ASP A 1 129 ? -1.168 -6.091 6.764 1.00 96.62 129 ASP A O 1
ATOM 961 N N . VAL A 1 130 ? -1.206 -3.925 7.347 1.00 96.12 130 VAL A N 1
ATOM 962 C CA . VAL A 1 130 ? 0.069 -3.918 8.070 1.00 96.12 130 VAL A CA 1
ATOM 963 C C . VAL A 1 130 ? 0.041 -4.861 9.274 1.00 96.12 130 VAL A C 1
ATOM 965 O O . VAL A 1 130 ? 0.937 -5.691 9.414 1.00 96.12 130 VAL A O 1
ATOM 968 N N . GLN A 1 131 ? -0.985 -4.766 10.121 1.00 94.56 131 GLN A N 1
ATOM 969 C CA . GLN A 1 131 ? -1.095 -5.542 11.359 1.00 94.56 131 GLN A CA 1
ATOM 970 C C . GLN A 1 131 ? -1.303 -7.032 11.089 1.00 94.56 131 GLN A C 1
ATOM 972 O O . GLN A 1 131 ? -0.591 -7.865 11.643 1.00 94.56 131 GLN A O 1
ATOM 977 N N . LYS A 1 132 ? -2.244 -7.384 10.205 1.00 94.56 132 LYS A N 1
ATOM 978 C CA . LYS A 1 132 ? -2.576 -8.783 9.890 1.00 94.56 132 LYS A CA 1
ATOM 979 C C . LYS A 1 132 ? -1.452 -9.496 9.139 1.00 94.56 132 LYS A C 1
ATOM 981 O O . LYS A 1 132 ? -1.343 -10.711 9.235 1.00 94.56 132 LYS A O 1
ATOM 986 N N . ARG A 1 133 ? -0.609 -8.754 8.415 1.00 94.69 133 ARG A N 1
ATOM 987 C CA . ARG A 1 133 ? 0.592 -9.287 7.748 1.00 94.69 133 ARG A CA 1
ATOM 988 C C . ARG A 1 133 ? 1.858 -9.160 8.596 1.00 94.69 133 ARG A C 1
ATOM 990 O O . ARG A 1 133 ? 2.911 -9.590 8.139 1.00 94.69 133 ARG A O 1
ATOM 997 N N . ILE A 1 134 ? 1.764 -8.567 9.791 1.00 95.19 134 ILE A N 1
ATOM 998 C CA . ILE A 1 134 ? 2.883 -8.371 10.723 1.00 95.19 134 ILE A CA 1
ATOM 999 C C . ILE A 1 134 ? 4.051 -7.649 10.020 1.00 95.19 134 ILE A C 1
ATOM 1001 O O . ILE A 1 134 ? 5.214 -8.045 10.095 1.00 95.19 134 ILE A O 1
ATOM 1005 N N . LEU A 1 135 ? 3.734 -6.599 9.256 1.00 94.56 135 LEU A N 1
ATOM 1006 C CA . LEU A 1 135 ? 4.748 -5.865 8.501 1.00 94.56 135 LEU A CA 1
ATOM 1007 C C . LEU A 1 135 ? 5.567 -4.963 9.436 1.00 94.56 135 LEU A C 1
ATOM 1009 O O . LEU A 1 135 ? 4.988 -4.303 10.301 1.00 94.56 135 LEU A O 1
ATOM 1013 N N . PRO A 1 136 ? 6.898 -4.881 9.262 1.00 92.75 136 PRO A N 1
ATOM 1014 C CA . PRO A 1 136 ? 7.718 -3.987 10.066 1.00 92.75 136 PRO A CA 1
ATOM 1015 C C . PRO A 1 136 ? 7.547 -2.523 9.634 1.00 92.75 136 PRO A C 1
ATOM 1017 O O . PRO A 1 136 ? 7.022 -2.226 8.557 1.00 92.75 136 PRO A O 1
ATOM 1020 N N . ARG A 1 137 ? 8.036 -1.589 10.463 1.00 90.12 137 ARG A N 1
ATOM 1021 C CA . ARG A 1 137 ? 8.034 -0.152 10.135 1.00 90.12 137 ARG A CA 1
ATOM 1022 C C . ARG A 1 137 ? 8.693 0.094 8.772 1.00 90.12 137 ARG A C 1
ATOM 1024 O O . ARG A 1 137 ? 9.654 -0.579 8.396 1.00 90.12 137 ARG A O 1
ATOM 1031 N N . GLY A 1 138 ? 8.152 1.050 8.022 1.00 90.81 138 GLY A N 1
ATOM 1032 C CA . GLY A 1 138 ? 8.605 1.357 6.662 1.00 90.81 138 GLY A CA 1
ATOM 1033 C C . GLY A 1 138 ? 8.063 0.433 5.578 1.00 90.81 138 GLY A C 1
ATOM 1034 O O . GLY A 1 138 ? 8.447 0.584 4.419 1.00 90.81 138 GLY A O 1
ATOM 1035 N N . TRP A 1 139 ? 7.159 -0.487 5.911 1.00 95.50 139 TRP A N 1
ATOM 1036 C CA . TRP A 1 139 ? 6.442 -1.297 4.931 1.00 95.50 139 TRP A CA 1
ATOM 1037 C C . TRP A 1 139 ? 4.990 -0.849 4.810 1.00 95.50 139 TRP A C 1
ATOM 1039 O O . TRP A 1 139 ? 4.371 -0.415 5.771 1.00 95.50 139 TRP A O 1
ATOM 1049 N N . LEU A 1 140 ? 4.430 -0.946 3.614 1.00 96.94 140 LEU A N 1
ATOM 1050 C CA . LEU A 1 140 ? 3.005 -0.757 3.342 1.00 96.94 140 LEU A CA 1
ATOM 1051 C C . LEU A 1 140 ? 2.580 -1.786 2.289 1.00 96.94 140 LEU A C 1
ATOM 1053 O O . LEU A 1 140 ? 3.404 -2.558 1.805 1.00 96.94 140 LEU A O 1
ATOM 1057 N N . VAL A 1 141 ? 1.305 -1.814 1.910 1.00 97.25 141 VAL A N 1
ATOM 1058 C CA . VAL A 1 141 ? 0.803 -2.737 0.881 1.00 97.25 141 VAL A CA 1
ATOM 1059 C C . VAL A 1 141 ? 0.327 -1.950 -0.338 1.00 97.25 141 VAL A C 1
ATOM 1061 O O . VAL A 1 141 ? -0.577 -1.125 -0.228 1.00 97.25 141 VAL A O 1
ATOM 1064 N N . ASN A 1 142 ? 0.929 -2.189 -1.503 1.00 96.31 142 ASN A N 1
ATOM 1065 C CA . ASN A 1 142 ? 0.624 -1.459 -2.740 1.00 96.31 142 ASN A CA 1
ATOM 1066 C C . ASN A 1 142 ? -0.741 -1.853 -3.342 1.00 96.31 142 ASN A C 1
ATOM 1068 O O . ASN A 1 142 ? -1.414 -2.729 -2.815 1.00 96.31 142 ASN A O 1
ATOM 1072 N N . SER A 1 143 ? -1.176 -1.240 -4.451 1.00 93.88 143 SER A N 1
ATOM 1073 C CA . SER A 1 143 ? -2.516 -1.512 -5.012 1.00 93.88 143 SER A CA 1
ATOM 1074 C C . SER A 1 143 ? -2.755 -2.954 -5.472 1.00 93.88 143 SER A C 1
ATOM 1076 O O . SER A 1 143 ? -3.908 -3.366 -5.522 1.00 93.88 143 SER A O 1
ATOM 1078 N N . ASP A 1 144 ? -1.700 -3.718 -5.751 1.00 95.06 144 ASP A N 1
ATOM 1079 C CA . ASP A 1 144 ? -1.798 -5.130 -6.148 1.00 95.06 144 ASP A CA 1
ATOM 1080 C C . ASP A 1 144 ? -1.853 -6.068 -4.934 1.00 95.06 144 ASP A C 1
ATOM 1082 O O . ASP A 1 144 ? -1.887 -7.283 -5.092 1.00 95.06 144 ASP A O 1
ATOM 1086 N N . GLY A 1 145 ? -1.798 -5.521 -3.715 1.00 95.44 145 GLY A N 1
ATOM 1087 C CA . GLY A 1 145 ? -1.766 -6.304 -2.483 1.00 95.44 145 GLY A CA 1
ATOM 1088 C C . GLY A 1 145 ? -0.404 -6.875 -2.114 1.00 95.44 145 GLY A C 1
ATOM 1089 O O . GLY A 1 145 ? -0.312 -7.700 -1.198 1.00 95.44 145 GLY A O 1
ATOM 1090 N N . ALA A 1 146 ? 0.662 -6.424 -2.774 1.00 97.62 146 ALA A N 1
ATOM 1091 C CA . ALA A 1 146 ? 2.019 -6.815 -2.432 1.00 97.62 146 ALA A CA 1
ATOM 1092 C C . ALA A 1 146 ? 2.583 -5.912 -1.322 1.00 97.62 146 ALA A C 1
ATOM 1094 O O . ALA A 1 146 ? 2.460 -4.683 -1.418 1.00 97.62 146 ALA A O 1
ATOM 1095 N N . PRO A 1 147 ? 3.236 -6.484 -0.291 1.00 97.88 147 PRO A N 1
ATOM 1096 C CA . PRO A 1 147 ? 4.068 -5.709 0.616 1.00 97.88 147 PRO A CA 1
ATOM 1097 C C . PRO A 1 147 ? 5.129 -4.944 -0.178 1.00 97.88 147 PRO A C 1
ATOM 1099 O O . PRO A 1 147 ? 5.764 -5.484 -1.084 1.00 97.88 147 PRO A O 1
ATOM 1102 N N . ALA A 1 148 ? 5.299 -3.673 0.144 1.00 97.69 148 ALA A N 1
ATOM 1103 C CA . ALA A 1 148 ? 6.268 -2.793 -0.469 1.00 97.69 148 ALA A CA 1
ATOM 1104 C C . ALA A 1 148 ? 7.036 -2.067 0.627 1.00 97.69 148 ALA A C 1
ATOM 1106 O O . ALA A 1 148 ? 6.448 -1.513 1.559 1.00 97.69 148 ALA A O 1
ATOM 1107 N N . ARG A 1 149 ? 8.357 -2.072 0.499 1.00 95.38 149 ARG A N 1
ATOM 1108 C CA . ARG A 1 149 ? 9.274 -1.446 1.440 1.00 95.38 149 ARG A CA 1
ATOM 1109 C C . ARG A 1 149 ? 9.610 -0.042 0.966 1.00 95.38 149 ARG A C 1
ATOM 1111 O O . ARG A 1 149 ? 9.899 0.159 -0.213 1.00 95.38 149 ARG A O 1
ATOM 1118 N N . CYS A 1 150 ? 9.613 0.912 1.882 1.00 93.38 150 CYS A N 1
ATOM 1119 C CA . CYS A 1 150 ? 10.151 2.235 1.629 1.00 93.38 150 CYS A CA 1
ATOM 1120 C C . CYS A 1 150 ? 11.666 2.182 1.363 1.00 93.38 150 CYS A C 1
ATOM 1122 O O . CYS A 1 150 ? 12.411 1.460 2.031 1.00 93.38 150 CYS A O 1
ATOM 1124 N N . SER A 1 151 ? 12.133 2.976 0.404 1.00 90.62 151 SER A N 1
ATOM 1125 C CA . SER A 1 151 ? 13.551 3.164 0.126 1.00 90.62 151 SER A CA 1
ATOM 1126 C C . SER A 1 151 ? 14.252 3.902 1.263 1.00 90.62 151 SER A C 1
ATOM 1128 O O . SER A 1 151 ? 13.782 4.934 1.737 1.00 90.62 151 SER A O 1
ATOM 1130 N N . SER A 1 152 ? 15.430 3.414 1.648 1.00 84.12 152 SER A N 1
ATOM 1131 C CA . SER A 1 152 ? 16.321 4.115 2.578 1.00 84.12 152 SER A CA 1
ATOM 1132 C C . SER A 1 152 ? 16.938 5.380 1.974 1.00 84.12 152 SER A C 1
ATOM 1134 O O . SER A 1 152 ? 17.350 6.262 2.718 1.00 84.12 152 SER A O 1
ATOM 1136 N N . GLN A 1 153 ? 17.017 5.463 0.643 1.00 85.50 153 GLN A N 1
ATOM 1137 C CA . GLN A 1 153 ? 17.595 6.600 -0.082 1.00 85.50 153 GLN A CA 1
ATOM 1138 C C . GLN A 1 153 ? 16.540 7.655 -0.431 1.00 85.50 153 GLN A C 1
ATOM 1140 O O . GLN A 1 153 ? 16.835 8.843 -0.468 1.00 85.50 153 GLN A O 1
ATOM 1145 N N . LEU A 1 154 ? 15.307 7.214 -0.697 1.00 86.62 154 LEU A N 1
ATOM 1146 C CA . LEU A 1 154 ? 14.192 8.066 -1.099 1.00 86.62 154 LEU A CA 1
ATOM 1147 C C . LEU A 1 154 ? 12.990 7.762 -0.193 1.00 86.62 154 LEU A C 1
ATOM 1149 O O . LEU A 1 154 ? 12.179 6.902 -0.539 1.00 86.62 154 LEU A O 1
ATOM 1153 N N . PRO A 1 155 ? 12.826 8.464 0.944 1.00 81.50 155 PRO A N 1
ATOM 1154 C CA . PRO A 1 155 ? 11.865 8.110 1.997 1.00 81.50 155 PRO A CA 1
ATOM 1155 C C . PRO A 1 155 ? 10.391 8.224 1.576 1.00 81.50 155 PRO A C 1
ATOM 1157 O O . PRO A 1 155 ? 9.490 7.927 2.356 1.00 81.50 155 PRO A O 1
ATOM 1160 N N . THR A 1 156 ? 10.122 8.653 0.338 1.00 87.69 156 THR A N 1
ATOM 1161 C CA . THR A 1 156 ? 8.771 8.682 -0.231 1.00 87.69 156 THR A CA 1
ATOM 1162 C C . THR A 1 156 ? 8.510 7.632 -1.308 1.00 87.69 156 THR A C 1
ATOM 1164 O O . THR A 1 156 ? 7.387 7.566 -1.815 1.00 87.69 156 THR A O 1
ATOM 1167 N N . THR A 1 157 ? 9.507 6.802 -1.621 1.00 93.12 157 THR A N 1
ATOM 1168 C CA . THR A 1 157 ? 9.481 5.833 -2.720 1.00 93.12 157 THR A CA 1
ATOM 1169 C C . THR A 1 157 ? 9.430 4.408 -2.189 1.00 93.12 157 THR A C 1
ATOM 1171 O O . THR A 1 157 ? 10.263 4.014 -1.377 1.00 93.12 157 THR A O 1
ATOM 1174 N N . PHE A 1 158 ? 8.475 3.615 -2.673 1.00 96.00 158 PHE A N 1
ATOM 1175 C CA . PHE A 1 158 ? 8.247 2.236 -2.233 1.00 96.00 158 PHE A CA 1
ATOM 1176 C C . PHE A 1 158 ? 8.576 1.211 -3.319 1.00 96.00 158 PHE A C 1
ATOM 1178 O O . PHE A 1 158 ? 8.284 1.427 -4.489 1.00 96.00 158 PHE A O 1
ATOM 1185 N N . TYR A 1 159 ? 9.090 0.044 -2.951 1.00 97.31 159 TYR A N 1
ATOM 1186 C CA . TYR A 1 159 ? 9.395 -1.031 -3.896 1.00 97.31 159 TYR A CA 1
ATOM 1187 C C . TYR A 1 159 ? 8.876 -2.368 -3.376 1.00 97.31 159 TYR A C 1
ATOM 1189 O O . TYR A 1 159 ? 9.056 -2.686 -2.202 1.00 97.31 159 TYR A O 1
ATOM 1197 N N . CYS A 1 160 ? 8.212 -3.148 -4.234 1.00 97.69 160 CYS A N 1
ATOM 1198 C CA . CYS A 1 160 ? 7.684 -4.465 -3.856 1.00 97.69 160 CYS A CA 1
ATOM 1199 C C . CYS A 1 160 ? 8.625 -5.631 -4.179 1.00 97.69 160 CYS A C 1
ATOM 1201 O O . CYS A 1 160 ? 8.345 -6.748 -3.761 1.00 97.69 160 CYS A O 1
ATOM 1203 N N . GLY A 1 161 ? 9.701 -5.406 -4.943 1.00 96.69 161 GLY A N 1
ATOM 1204 C CA . GLY A 1 161 ? 10.688 -6.436 -5.285 1.00 96.69 161 GLY A CA 1
ATOM 1205 C C . GLY A 1 161 ? 10.156 -7.582 -6.151 1.00 96.69 161 GLY A C 1
ATOM 1206 O O . GLY A 1 161 ? 10.869 -8.550 -6.374 1.00 96.69 161 GLY A O 1
ATOM 1207 N N . ARG A 1 162 ? 8.909 -7.517 -6.633 1.00 97.31 162 ARG A N 1
ATOM 1208 C CA . ARG A 1 162 ? 8.332 -8.534 -7.523 1.00 97.31 162 ARG A CA 1
ATOM 1209 C C . ARG A 1 162 ? 8.808 -8.330 -8.960 1.00 97.31 162 ARG A C 1
ATOM 1211 O O . ARG A 1 162 ? 8.989 -7.187 -9.382 1.00 97.31 162 ARG A O 1
ATOM 1218 N N . ARG A 1 163 ? 8.895 -9.421 -9.725 1.00 96.25 163 ARG A N 1
ATOM 1219 C CA . ARG A 1 163 ? 9.081 -9.395 -11.182 1.00 96.25 163 ARG A CA 1
ATOM 1220 C C . ARG A 1 163 ? 7.752 -9.056 -11.859 1.00 96.25 163 ARG A C 1
ATOM 1222 O O . ARG A 1 163 ? 6.861 -9.896 -11.916 1.00 96.25 163 ARG A O 1
ATOM 1229 N N . VAL A 1 164 ? 7.588 -7.807 -12.284 1.00 95.50 164 VAL A N 1
ATOM 1230 C CA . VAL A 1 164 ? 6.307 -7.263 -12.792 1.00 95.50 164 VAL A CA 1
ATOM 1231 C C . VAL A 1 164 ? 6.445 -6.553 -14.134 1.00 95.50 164 VAL A C 1
ATOM 1233 O O . VAL A 1 164 ? 5.448 -6.090 -14.675 1.00 95.50 164 VAL A O 1
ATOM 1236 N N . MET A 1 165 ? 7.666 -6.461 -14.663 1.00 93.06 165 MET A N 1
ATOM 1237 C CA . MET A 1 165 ? 7.973 -5.834 -15.951 1.00 93.06 165 MET A CA 1
ATOM 1238 C C . MET A 1 165 ? 8.896 -6.759 -16.765 1.00 93.06 165 MET A C 1
ATOM 1240 O O . MET A 1 165 ? 9.985 -6.349 -17.141 1.00 93.06 165 MET A O 1
ATOM 1244 N N . PRO A 1 166 ? 8.527 -8.038 -16.991 1.00 92.81 166 PRO A N 1
ATOM 1245 C CA . PRO A 1 166 ? 9.432 -9.023 -17.593 1.00 92.81 166 PRO A CA 1
ATOM 1246 C C . PRO A 1 166 ? 9.851 -8.685 -19.029 1.00 92.81 166 PRO A C 1
ATOM 1248 O O . PRO A 1 166 ? 10.890 -9.169 -19.466 1.00 92.81 166 PRO A O 1
ATOM 1251 N N . ASP A 1 167 ? 9.052 -7.872 -19.720 1.00 93.00 167 ASP A N 1
ATOM 1252 C CA . ASP A 1 167 ? 9.242 -7.490 -21.121 1.00 93.00 167 ASP A CA 1
ATOM 1253 C C . ASP A 1 167 ? 9.893 -6.103 -21.272 1.00 93.00 167 ASP A C 1
ATOM 1255 O O . ASP A 1 167 ? 10.041 -5.595 -22.384 1.00 93.00 167 ASP A O 1
ATOM 1259 N N . ASP A 1 168 ? 10.275 -5.463 -20.162 1.00 88.25 168 ASP A N 1
ATOM 1260 C CA . ASP A 1 168 ? 11.019 -4.209 -20.198 1.00 88.25 168 ASP A CA 1
ATOM 1261 C C . ASP A 1 168 ? 12.481 -4.483 -20.571 1.00 88.25 168 ASP A C 1
ATOM 1263 O O . ASP A 1 168 ? 13.294 -4.873 -19.736 1.00 88.25 168 ASP A O 1
ATOM 1267 N N . GLY A 1 169 ? 12.823 -4.256 -21.841 1.00 89.94 169 GLY A N 1
ATOM 1268 C CA . GLY A 1 169 ? 14.180 -4.442 -22.362 1.00 89.94 169 GLY A CA 1
ATOM 1269 C C . GLY A 1 169 ? 15.231 -3.488 -21.780 1.00 89.94 169 GLY A C 1
ATOM 1270 O O . GLY A 1 169 ? 16.399 -3.582 -22.154 1.00 89.94 169 GLY A O 1
ATOM 1271 N N . THR A 1 170 ? 14.838 -2.561 -20.899 1.00 90.75 170 THR A N 1
ATOM 1272 C CA . THR A 1 170 ? 15.734 -1.586 -20.262 1.00 90.75 170 THR A CA 1
ATOM 1273 C C . THR A 1 170 ? 16.051 -1.899 -18.800 1.00 90.75 170 THR A C 1
ATOM 1275 O O . THR A 1 170 ? 16.859 -1.194 -18.196 1.00 90.75 170 THR A O 1
ATOM 1278 N N . SER A 1 171 ? 15.455 -2.949 -18.224 1.00 92.50 171 SER A N 1
ATOM 1279 C CA . SER A 1 171 ? 15.623 -3.297 -16.812 1.00 92.50 171 SER A CA 1
ATOM 1280 C C . SER A 1 171 ? 15.760 -4.800 -16.572 1.00 92.50 171 SER A C 1
ATOM 1282 O O . SER A 1 171 ? 15.673 -5.616 -17.486 1.00 92.50 171 SER A O 1
ATOM 1284 N N . ASP A 1 172 ? 15.995 -5.187 -15.319 1.00 93.75 172 ASP A N 1
ATOM 1285 C CA . ASP A 1 172 ? 15.996 -6.591 -14.890 1.00 93.75 172 ASP A CA 1
ATOM 1286 C C . ASP A 1 172 ? 14.576 -7.194 -14.748 1.00 93.75 172 ASP A C 1
ATOM 1288 O O . ASP A 1 172 ? 14.407 -8.380 -14.440 1.00 93.75 172 ASP A O 1
ATOM 1292 N N . GLY A 1 173 ? 13.540 -6.380 -14.977 1.00 95.12 173 GLY A N 1
ATOM 1293 C CA . GLY A 1 173 ? 12.126 -6.730 -14.880 1.00 95.12 173 GLY A CA 1
ATOM 1294 C C . GLY A 1 173 ? 11.550 -6.764 -13.460 1.00 95.12 173 GLY A C 1
ATOM 1295 O O . GLY A 1 173 ? 10.368 -7.111 -13.285 1.00 95.12 173 GLY A O 1
ATOM 1296 N N . TYR A 1 174 ? 12.331 -6.395 -12.440 1.00 96.94 174 TYR A N 1
ATOM 1297 C CA . TYR A 1 174 ? 11.903 -6.321 -11.044 1.00 96.94 174 TYR A CA 1
ATOM 1298 C C . TYR A 1 174 ? 11.510 -4.898 -10.634 1.00 96.94 174 TYR A C 1
ATOM 1300 O O . TYR A 1 174 ? 12.003 -3.896 -11.135 1.00 96.94 174 TYR A O 1
ATOM 1308 N N . CYS A 1 175 ? 10.590 -4.789 -9.675 1.00 97.56 175 CYS A N 1
ATOM 1309 C CA . CYS A 1 175 ? 10.254 -3.512 -9.053 1.00 97.56 175 CYS A CA 1
ATOM 1310 C C . CYS A 1 175 ? 11.225 -3.206 -7.904 1.00 97.56 175 CYS A C 1
ATOM 1312 O O . CYS A 1 175 ? 10.930 -3.555 -6.754 1.00 97.56 175 CYS A O 1
ATOM 1314 N N . GLY A 1 176 ? 12.333 -2.517 -8.158 1.00 94.19 176 GLY A N 1
ATOM 1315 C CA . GLY A 1 176 ? 13.299 -2.208 -7.103 1.00 94.19 176 GLY A CA 1
ATOM 1316 C C . GLY A 1 176 ? 14.523 -1.436 -7.584 1.00 94.19 176 GLY A C 1
ATOM 1317 O O . GLY A 1 176 ? 14.885 -1.542 -8.741 1.00 94.19 176 GLY A O 1
ATOM 1318 N N . PRO A 1 177 ? 15.217 -0.708 -6.696 1.00 88.94 177 PRO A N 1
ATOM 1319 C CA . PRO A 1 177 ? 16.272 0.240 -7.070 1.00 88.94 177 PRO A CA 1
ATOM 1320 C C . PRO A 1 177 ? 17.535 -0.406 -7.672 1.00 88.94 177 PRO A C 1
ATOM 1322 O O . PRO A 1 177 ? 18.449 0.301 -8.084 1.00 88.94 177 PRO A O 1
ATOM 1325 N N . THR A 1 178 ? 17.619 -1.735 -7.705 1.00 87.50 178 THR A N 1
ATOM 1326 C CA . THR A 1 178 ? 18.754 -2.488 -8.242 1.00 87.50 178 THR A CA 1
ATOM 1327 C C . THR A 1 178 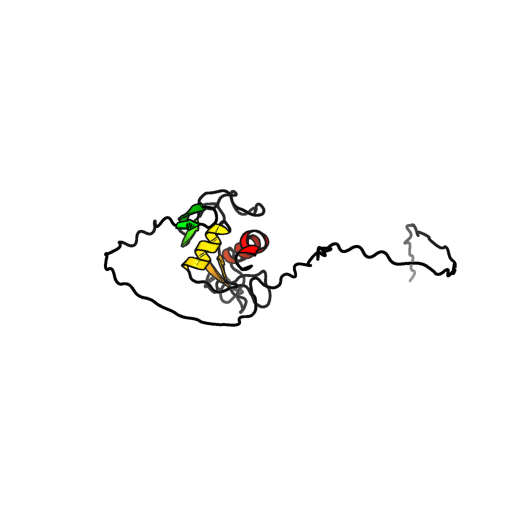? 18.470 -2.861 -9.694 1.00 87.50 178 THR A C 1
ATOM 1329 O O . THR A 1 178 ? 18.130 -3.997 -9.967 1.00 87.50 178 THR A O 1
ATOM 1332 N N . ASN A 1 179 ? 18.607 -1.900 -10.615 1.00 83.81 179 ASN A N 1
ATOM 1333 C CA . ASN A 1 179 ? 18.397 -2.093 -12.061 1.00 83.81 179 ASN A CA 1
ATOM 1334 C C . ASN A 1 179 ? 16.943 -2.391 -12.499 1.00 83.81 179 ASN A C 1
ATOM 1336 O O . ASN A 1 179 ? 16.722 -2.899 -13.596 1.00 83.81 179 ASN A O 1
ATOM 1340 N N . GLY A 1 180 ? 15.963 -2.023 -11.669 1.00 89.00 180 GLY A N 1
ATOM 1341 C CA . GLY A 1 180 ? 14.535 -2.125 -11.952 1.00 89.00 180 GLY A CA 1
ATOM 1342 C C . GLY A 1 180 ? 13.800 -0.787 -11.757 1.00 89.00 180 GLY A C 1
ATOM 1343 O O . GLY A 1 180 ? 14.078 -0.053 -10.803 1.00 89.00 180 GLY A O 1
ATOM 1344 N N . PRO A 1 181 ? 12.839 -0.402 -12.613 1.00 93.31 181 PRO A N 1
ATOM 1345 C CA . PRO A 1 181 ? 12.013 0.767 -12.342 1.00 93.31 181 PRO A CA 1
ATOM 1346 C C . PRO A 1 181 ? 10.997 0.488 -11.222 1.00 93.31 181 PRO A C 1
ATOM 1348 O O . PRO A 1 181 ? 10.795 -0.633 -10.753 1.00 93.31 181 PRO A O 1
ATOM 1351 N N . GLN A 1 182 ? 10.318 1.533 -10.751 1.00 96.06 182 GLN A N 1
ATOM 1352 C CA . GLN A 1 182 ? 9.192 1.360 -9.836 1.00 96.06 182 GLN A CA 1
ATOM 1353 C C . GLN A 1 182 ? 7.947 0.922 -10.618 1.00 96.06 182 GLN A C 1
ATOM 1355 O O . GLN A 1 182 ? 7.540 1.613 -11.549 1.00 96.06 182 GLN A O 1
ATOM 1360 N N . CYS A 1 183 ? 7.276 -0.157 -10.202 1.00 96.69 183 CYS A N 1
ATOM 1361 C CA . CYS A 1 183 ? 6.029 -0.569 -10.849 1.00 96.69 183 CYS A CA 1
ATOM 1362 C C . CYS A 1 183 ? 4.862 0.383 -10.546 1.00 96.69 183 CYS A C 1
ATOM 1364 O O . CYS A 1 183 ? 4.826 1.037 -9.498 1.00 96.69 183 CYS A O 1
ATOM 1366 N N . THR A 1 184 ? 3.850 0.401 -11.419 1.00 94.81 184 THR A N 1
ATOM 1367 C CA . THR A 1 184 ? 2.670 1.278 -11.304 1.00 94.81 184 THR A CA 1
ATOM 1368 C C . THR A 1 184 ? 1.967 1.167 -9.948 1.00 94.81 184 THR A C 1
ATOM 1370 O O . THR A 1 184 ? 1.549 2.175 -9.375 1.00 94.81 184 THR A O 1
ATOM 1373 N N . ALA A 1 185 ? 1.869 -0.038 -9.382 1.00 95.06 185 ALA A N 1
ATOM 1374 C CA . ALA A 1 185 ? 1.242 -0.244 -8.078 1.00 95.06 185 ALA A CA 1
ATOM 1375 C C . ALA A 1 185 ? 2.000 0.457 -6.941 1.00 95.06 185 ALA A C 1
ATOM 1377 O O . ALA A 1 185 ? 1.393 1.057 -6.049 1.00 95.06 185 ALA A O 1
ATOM 1378 N N . CYS A 1 186 ? 3.331 0.410 -6.978 1.00 96.50 186 CYS A N 1
ATOM 1379 C CA . CYS A 1 186 ? 4.193 1.091 -6.020 1.00 96.50 186 CYS A CA 1
ATOM 1380 C C . CYS A 1 186 ? 4.247 2.609 -6.261 1.00 96.50 186 CYS A C 1
ATOM 1382 O O . CYS A 1 186 ? 4.247 3.369 -5.296 1.00 96.50 186 CYS A O 1
ATOM 1384 N N . GLN A 1 187 ? 4.187 3.071 -7.512 1.00 94.50 187 GLN A N 1
ATOM 1385 C CA . GLN A 1 187 ? 4.053 4.502 -7.826 1.00 94.50 187 GLN A CA 1
ATOM 1386 C C . GLN A 1 187 ? 2.770 5.089 -7.219 1.00 94.50 187 GLN A C 1
ATOM 1388 O O . GLN A 1 187 ? 2.801 6.136 -6.571 1.00 94.50 187 GLN A O 1
ATOM 1393 N N . ARG A 1 188 ? 1.640 4.376 -7.340 1.00 92.75 188 ARG A N 1
ATOM 1394 C CA . ARG A 1 188 ? 0.375 4.765 -6.690 1.00 92.75 188 ARG A CA 1
ATOM 1395 C C . ARG A 1 188 ? 0.521 4.846 -5.172 1.00 92.75 188 ARG A C 1
ATOM 1397 O O . ARG A 1 188 ? -0.017 5.763 -4.557 1.00 92.75 188 ARG A O 1
ATOM 1404 N N . LEU A 1 189 ? 1.265 3.919 -4.570 1.00 94.25 189 LEU A N 1
ATOM 1405 C CA . LEU A 1 189 ? 1.524 3.923 -3.133 1.00 94.25 189 LEU A CA 1
ATOM 1406 C C . LEU A 1 189 ? 2.313 5.167 -2.687 1.00 94.25 189 LEU A C 1
ATOM 1408 O O . LEU A 1 189 ? 1.972 5.729 -1.648 1.00 94.25 189 LEU A O 1
ATOM 1412 N N . ASN A 1 190 ? 3.277 5.660 -3.478 1.00 92.31 190 ASN A N 1
ATOM 1413 C CA . ASN A 1 190 ? 3.999 6.908 -3.173 1.00 92.31 190 ASN A CA 1
ATOM 1414 C C . ASN A 1 190 ? 3.053 8.111 -3.046 1.00 92.31 190 ASN A C 1
ATOM 1416 O O . ASN A 1 190 ? 3.256 8.967 -2.189 1.00 92.31 190 ASN A O 1
ATOM 1420 N N . GLN A 1 191 ? 2.015 8.184 -3.883 1.00 88.69 191 GLN A N 1
ATOM 1421 C CA . GLN A 1 191 ? 1.027 9.259 -3.793 1.00 88.69 191 GLN A CA 1
ATOM 1422 C C . GLN A 1 191 ? 0.151 9.100 -2.548 1.00 88.69 191 GLN A C 1
ATOM 1424 O O . GLN A 1 191 ? -0.095 10.062 -1.827 1.00 88.69 191 GLN A O 1
ATOM 1429 N N . GLN A 1 192 ? -0.320 7.880 -2.286 1.00 91.56 192 GLN A N 1
ATOM 1430 C CA . GLN A 1 192 ? -1.225 7.611 -1.168 1.00 91.56 192 GLN A CA 1
ATOM 1431 C C . GLN A 1 192 ? -0.545 7.822 0.189 1.00 91.56 192 GLN A C 1
ATOM 1433 O O . GLN A 1 192 ? -1.168 8.345 1.111 1.00 91.56 192 GLN A O 1
ATOM 1438 N N . GLN A 1 193 ? 0.724 7.432 0.326 1.00 91.12 193 GLN A N 1
ATOM 1439 C CA . GLN A 1 193 ? 1.417 7.485 1.612 1.00 91.12 193 GLN A CA 1
ATOM 1440 C C . GLN A 1 193 ? 1.669 8.910 2.109 1.00 91.12 193 GLN A C 1
ATOM 1442 O O . GLN A 1 193 ? 1.525 9.145 3.307 1.00 91.12 193 GLN A O 1
ATOM 1447 N N . ARG A 1 194 ? 1.962 9.852 1.196 1.00 85.38 194 ARG A N 1
ATOM 1448 C CA . ARG A 1 194 ? 2.355 11.233 1.538 1.00 85.38 194 ARG A CA 1
ATOM 1449 C C . ARG A 1 194 ? 1.304 11.964 2.358 1.00 85.38 194 ARG A C 1
ATOM 1451 O O . ARG A 1 194 ? 1.615 12.891 3.092 1.00 85.38 194 ARG A O 1
ATOM 1458 N N . ASP A 1 195 ? 0.062 11.539 2.213 1.00 84.19 195 ASP A N 1
ATOM 1459 C CA . ASP A 1 195 ? -1.075 12.209 2.803 1.00 84.19 195 ASP A CA 1
ATOM 1460 C C . ASP A 1 195 ? -1.913 11.245 3.649 1.00 84.19 195 ASP A C 1
ATOM 1462 O O . ASP A 1 195 ? -2.039 11.421 4.862 1.00 84.19 195 ASP A O 1
ATOM 1466 N N . ARG A 1 196 ? -2.402 10.156 3.047 1.00 91.25 196 ARG A N 1
ATOM 1467 C CA . ARG A 1 196 ? -3.351 9.244 3.696 1.00 91.25 196 ARG A CA 1
ATOM 1468 C C . ARG A 1 196 ? -2.716 8.353 4.756 1.00 91.25 196 ARG A C 1
ATOM 1470 O O . ARG A 1 196 ? -3.330 8.106 5.787 1.00 91.25 196 ARG A O 1
ATOM 1477 N N . TYR A 1 197 ? -1.509 7.840 4.517 1.00 93.00 197 TYR A N 1
ATOM 1478 C CA . TYR A 1 197 ? -0.900 6.819 5.388 1.00 93.00 197 TYR A CA 1
ATOM 1479 C C . TYR A 1 197 ? 0.168 7.353 6.340 1.00 93.00 197 TYR A C 1
ATOM 1481 O O . TYR A 1 197 ? 0.758 6.567 7.080 1.00 93.00 197 TYR A O 1
ATOM 1489 N N . LYS A 1 198 ? 0.395 8.671 6.366 1.00 85.12 198 LYS A N 1
ATOM 1490 C CA . LYS A 1 198 ? 1.448 9.302 7.176 1.00 85.12 198 LYS A CA 1
ATOM 1491 C C . LYS A 1 198 ? 1.425 8.888 8.651 1.00 85.12 198 LYS A C 1
ATOM 1493 O O . LYS A 1 198 ? 2.474 8.738 9.256 1.00 85.12 198 LYS A O 1
ATOM 1498 N N . HIS A 1 199 ? 0.240 8.638 9.207 1.00 87.25 199 HIS A N 1
ATOM 1499 C CA . HIS A 1 199 ? 0.037 8.346 10.625 1.00 87.25 199 HIS A CA 1
ATOM 1500 C C . HIS A 1 199 ? 0.136 6.861 11.001 1.00 87.25 199 HIS A C 1
ATOM 1502 O O . HIS A 1 199 ? 0.099 6.545 12.185 1.00 87.25 199 HIS A O 1
ATOM 1508 N N . ILE A 1 200 ? 0.276 5.941 10.038 1.00 90.00 200 ILE A N 1
ATOM 1509 C CA . ILE A 1 200 ? 0.332 4.493 10.329 1.00 90.00 200 ILE A CA 1
ATOM 1510 C C . ILE A 1 200 ? 1.549 4.135 11.196 1.00 90.00 200 ILE A C 1
ATOM 1512 O O . ILE A 1 200 ? 1.504 3.172 11.955 1.00 90.00 200 ILE A O 1
ATOM 1516 N N . TRP A 1 201 ? 2.613 4.938 11.124 1.00 80.38 201 TRP A N 1
ATOM 1517 C CA . TRP A 1 201 ? 3.880 4.691 11.811 1.00 80.38 201 TRP A CA 1
ATOM 1518 C C . TRP A 1 201 ? 4.277 5.801 12.795 1.00 80.38 201 TRP A C 1
ATOM 1520 O O . TRP A 1 201 ? 5.454 5.896 13.127 1.00 80.38 201 TRP A O 1
ATOM 1530 N N . ILE A 1 202 ? 3.333 6.626 13.267 1.00 67.06 202 ILE A N 1
ATOM 1531 C CA . ILE A 1 202 ? 3.590 7.721 14.237 1.00 67.06 202 ILE A CA 1
ATOM 1532 C C . ILE A 1 202 ? 3.372 7.255 15.703 1.00 67.06 202 ILE A C 1
ATOM 1534 O O . ILE A 1 202 ? 3.306 8.058 16.621 1.00 67.06 202 ILE A O 1
ATOM 1538 N N . GLY A 1 203 ? 3.276 5.942 15.942 1.00 51.00 203 GLY A N 1
ATOM 1539 C CA . GLY A 1 203 ? 3.091 5.354 17.280 1.00 51.00 203 GLY A CA 1
ATOM 1540 C C . GLY A 1 203 ? 4.376 5.092 18.052 1.00 51.00 203 GLY A C 1
ATOM 1541 O O . GLY A 1 203 ? 5.335 4.569 17.428 1.00 51.00 203 GLY A O 1
#

Secondary structure (DSSP, 8-state):
------------PPP-----------------------------------TTPPP--------------------TT--EEPTTS-EEEE-TTS-EE--SBPPSS--TTS-SBBSTTT-B--HHHHHHHHHHTTPPTTEEE-TTS-EEEEPSSSTT-EE---B--TT-TTS-SBSSTTT-PPPHHHHHHHHHHTTTSGGGG--

Foldseek 3Di:
DDDDDDDDDDDDDDDDDDDDDDDDDDDDDDDDDDDDDDPPPPPPPPDPQFLPHDDDDDDDDDDDDDDDDDPDDPDQFPFDQFPVRATWGQDPLRFTFRQAAADWDDDPQAPRTGDLPGHPHFQRRQLVLCVVVVPDRQWTAFSSRAIWGADPVHRLFTFRQDQCQVPPPQAPSGQDPPRHDHDPRRVVVSVCCVIRNVCSPVD

pLDDT: mean 73.33, std 24.53, range [29.47, 97.88]

Radius of gyration: 28.9 Å; chains: 1; bounding box: 51×85×83 Å

Sequence (203 aa):
MVLLLFSEFYGPQLIPGISSLGSTATALTNQEKKSSNEVEIIQDNFSFDSICGKLSFRSNSSATSTNESTTVFDDRLERTLNSRGRYARVGSTGKFYCGGTLDGSQCNCCNGKCGPTNGCNCSSCMLLDVQKRILPRGWLVNSDGAPARCSSQLPTTFYCGRRVMPDDGTSDGYCGPTNGPQCTACQRLNQQQRDRYKHIWIG